Protein AF-A0A536ECP0-F1 (afdb_monomer)

Radius of gyration: 26.8 Å; Cα contacts (8 Å, |Δi|>4): 320; chains: 1; bounding box: 58×45×68 Å

pLDDT: mean 92.21, std 10.4, range [46.28, 98.5]

Mean predicted aligned error: 6.18 Å

Nearest PDB structures (foldseek):
  1kqf-assembly1_A  TM=9.609E-01  e=1.670E-17  Escherichia coli
  8rcb-assembly1_A  TM=9.184E-01  e=3.933E-15  Nitratidesulfovibrio vulgaris str. Hildenborough
  1h0h-assembly2_K  TM=8.711E-01  e=1.220E-15  Megalodesulfovibrio gigas
  6sdr-assembly1_A  TM=8.803E-01  e=1.802E-15  Nitratidesulfovibrio vulgaris str. Hildenborough
  1siw-assembly1_A  TM=8.900E-01  e=1.117E-02  Escherichia coli

Sequence (234 aa):
MKRRLGVQDVKTNDPTGMGFFPNWAWSWPLNRRVMYNRASADLAGNPWDPTRVAIKWDATQAKWVGDVPDYPATMKPYTEDPTAWLPFIMTGEGVGRLFSNSMVDGPFPEHYEPMEAPVKNPLHPTQSESPVAFIYTGGSGNFANVKDSFGTAADYPYVATSYRLTEHEHYVTQHVPLLAGLQPKPFVEIPEELANQKGIKSGDRVRVRSKRGKIEVLALVTKRLGPSTIDGKQ

Secondary structure (DSSP, 8-state):
-----SSSSHHHH-TTSSS--TTSS-PTTTT-SSTTGGGGB-TTS-BSSTTS-SEEEETTTTEEEESPPSS-TTPPPTTT-TTPPPS-TTSTTSS--SS-TT-TT-SS----B-TT-SS--SS-TTS-B-TT-------SSTTSSGGGG---TTT--S-------TT--TTTGGG-HHHHHHS-S-EEEEEHHHHHHHT--TT-EEEEEETTEEEEEEEEEETTS----BTTB-

Structure (mmCIF, N/CA/C/O backbone):
data_AF-A0A536ECP0-F1
#
_entry.id   AF-A0A536ECP0-F1
#
loop_
_atom_site.group_PDB
_atom_site.id
_atom_site.type_symbol
_atom_site.label_atom_id
_atom_site.label_alt_id
_atom_site.label_comp_id
_atom_site.label_asym_id
_atom_site.label_entity_id
_atom_site.label_seq_id
_atom_site.pdbx_PDB_ins_code
_atom_site.Cartn_x
_atom_site.Cartn_y
_atom_site.Cartn_z
_atom_site.occupancy
_atom_site.B_iso_or_equiv
_atom_site.auth_seq_id
_atom_site.auth_comp_id
_atom_site.auth_asym_id
_atom_site.auth_atom_id
_atom_site.pdbx_PDB_model_num
ATOM 1 N N . MET A 1 1 ? 31.521 17.952 -3.232 1.00 46.28 1 MET A N 1
ATOM 2 C CA . MET A 1 1 ? 30.680 16.742 -3.390 1.00 46.28 1 MET A CA 1
ATOM 3 C C . MET A 1 1 ? 29.352 17.142 -4.055 1.00 46.28 1 MET A C 1
ATOM 5 O O . MET A 1 1 ? 28.434 17.579 -3.373 1.00 46.28 1 MET A O 1
ATOM 9 N N . LYS A 1 2 ? 29.265 17.108 -5.396 1.00 50.50 2 LYS A N 1
ATOM 10 C CA . LYS A 1 2 ? 28.077 17.532 -6.173 1.00 50.50 2 LYS A CA 1
ATOM 11 C C . LYS A 1 2 ? 26.987 16.440 -6.146 1.00 50.50 2 LYS A C 1
ATOM 13 O O . LYS A 1 2 ? 26.801 15.731 -7.122 1.00 50.50 2 LYS A O 1
ATOM 18 N N . ARG A 1 3 ? 26.272 16.271 -5.028 1.00 53.06 3 ARG A N 1
ATOM 19 C CA . ARG A 1 3 ? 25.155 15.301 -4.890 1.00 53.06 3 ARG A CA 1
ATOM 20 C C . ARG A 1 3 ? 23.781 15.886 -5.276 1.00 53.06 3 ARG A C 1
ATOM 22 O O . ARG A 1 3 ? 22.791 15.578 -4.626 1.00 53.06 3 ARG A O 1
ATOM 29 N N . ARG A 1 4 ? 23.703 16.798 -6.258 1.00 55.19 4 ARG A N 1
ATOM 30 C CA . ARG A 1 4 ? 22.453 17.530 -6.575 1.00 55.19 4 ARG A CA 1
ATOM 31 C C . ARG A 1 4 ? 22.157 17.705 -8.079 1.00 55.19 4 ARG A C 1
ATOM 33 O O . ARG A 1 4 ? 21.593 18.716 -8.468 1.00 55.19 4 ARG A O 1
ATOM 40 N N . LEU A 1 5 ? 22.481 16.725 -8.924 1.00 60.69 5 LEU A N 1
ATOM 41 C CA . LEU A 1 5 ? 22.270 16.791 -10.386 1.00 60.69 5 LEU A CA 1
ATOM 42 C C . LEU A 1 5 ? 21.000 16.070 -10.893 1.00 60.69 5 LEU A C 1
ATOM 44 O O . LEU A 1 5 ? 21.058 15.396 -11.902 1.00 60.69 5 LEU A O 1
ATOM 48 N N . GLY A 1 6 ? 19.871 16.111 -10.190 1.00 63.06 6 GLY A N 1
ATOM 49 C CA . GLY A 1 6 ? 18.707 15.270 -10.543 1.00 63.06 6 GLY A CA 1
ATOM 50 C C . GLY A 1 6 ? 17.585 16.087 -11.113 1.00 63.06 6 GLY A C 1
ATOM 51 O O . GLY A 1 6 ? 17.218 15.931 -12.261 1.00 63.06 6 GLY A O 1
ATOM 52 N N . VAL A 1 7 ? 17.067 17.006 -10.308 1.00 70.19 7 VAL A N 1
ATOM 53 C CA . VAL A 1 7 ? 15.864 17.771 -10.665 1.00 70.19 7 VAL A CA 1
ATOM 54 C C . VAL A 1 7 ? 16.157 19.208 -11.095 1.00 70.19 7 VAL A C 1
ATOM 56 O O . VAL A 1 7 ? 15.245 19.925 -11.481 1.00 70.19 7 VAL A O 1
ATOM 59 N N . GLN A 1 8 ? 17.417 19.651 -11.023 1.00 80.81 8 GLN A N 1
ATOM 60 C CA . GLN A 1 8 ? 17.786 21.036 -11.354 1.00 80.81 8 GLN A CA 1
ATOM 61 C C . GLN A 1 8 ? 17.705 21.326 -12.857 1.00 80.81 8 GLN A C 1
ATOM 63 O O . GLN A 1 8 ? 17.401 22.446 -13.248 1.00 80.81 8 GLN A O 1
ATOM 68 N N . ASP A 1 9 ? 17.956 20.310 -13.681 1.00 85.56 9 ASP A N 1
ATOM 69 C CA . ASP A 1 9 ? 17.768 20.354 -15.129 1.00 85.56 9 ASP A CA 1
ATOM 70 C C . ASP A 1 9 ? 17.021 19.089 -15.555 1.00 85.56 9 ASP A C 1
ATOM 72 O O . ASP A 1 9 ? 17.622 18.038 -15.784 1.00 85.56 9 ASP A O 1
ATOM 76 N N . VAL A 1 10 ? 15.690 19.167 -15.567 1.00 86.94 10 VAL A N 1
ATOM 77 C CA . VAL A 1 10 ? 14.825 18.008 -15.829 1.00 86.94 10 VAL A CA 1
ATOM 78 C C . VAL A 1 10 ? 15.065 17.435 -17.221 1.00 86.94 10 VAL A C 1
ATOM 80 O O . VAL A 1 10 ? 15.164 16.223 -17.355 1.00 86.94 10 VAL A O 1
ATOM 83 N N . LYS A 1 11 ? 15.233 18.281 -18.245 1.00 86.25 11 LYS A N 1
ATOM 84 C CA . LYS A 1 11 ? 15.433 17.811 -19.625 1.00 86.25 11 LYS A CA 1
ATOM 85 C C . LYS A 1 11 ? 16.723 17.009 -19.770 1.00 86.25 11 LYS A C 1
ATOM 87 O O . LYS A 1 11 ? 16.729 15.986 -20.446 1.00 86.25 11 LYS A O 1
ATOM 92 N N . THR A 1 12 ? 17.800 17.465 -19.135 1.00 86.50 12 THR A N 1
ATOM 93 C CA . THR A 1 12 ? 19.094 16.772 -19.190 1.00 86.50 12 THR A CA 1
ATOM 94 C C . THR A 1 12 ? 19.098 15.498 -18.345 1.00 86.50 12 THR A C 1
ATOM 96 O O . THR A 1 12 ? 19.682 14.491 -18.741 1.00 86.50 12 THR A O 1
ATOM 99 N N . ASN A 1 13 ? 18.464 15.527 -17.172 1.00 88.50 13 ASN A N 1
ATOM 100 C CA . ASN A 1 13 ? 18.555 14.432 -16.202 1.00 88.50 13 ASN A CA 1
ATOM 101 C C . ASN A 1 13 ? 17.449 13.383 -16.343 1.00 88.50 13 ASN A C 1
ATOM 103 O O . ASN A 1 13 ? 17.605 12.277 -15.826 1.00 88.50 13 ASN A O 1
ATOM 107 N N . ASP A 1 14 ? 16.374 13.707 -17.053 1.00 90.44 14 ASP A N 1
ATOM 108 C CA . ASP A 1 14 ? 15.333 12.785 -17.479 1.00 90.44 14 ASP A CA 1
ATOM 109 C C . ASP A 1 14 ? 14.936 13.054 -18.944 1.00 90.44 14 ASP A C 1
ATOM 111 O O . ASP A 1 14 ? 13.889 13.640 -19.229 1.00 90.44 14 ASP A O 1
ATOM 115 N N . PRO A 1 15 ? 15.758 12.604 -19.906 1.00 86.19 15 PRO A N 1
ATOM 116 C CA . PRO A 1 15 ? 15.481 12.800 -21.327 1.00 86.19 15 PRO A CA 1
ATOM 117 C C . PRO A 1 15 ? 14.223 12.056 -21.807 1.00 86.19 15 PRO A C 1
ATOM 119 O O . PRO A 1 15 ? 13.750 12.314 -22.911 1.00 86.19 15 PRO A O 1
ATOM 122 N N . THR A 1 16 ? 13.681 11.136 -21.000 1.00 88.19 16 THR A N 1
ATOM 123 C CA . THR A 1 16 ? 12.444 10.411 -21.318 1.00 88.19 16 THR A CA 1
ATOM 124 C C . THR A 1 16 ? 11.189 11.243 -21.045 1.00 88.19 16 THR A C 1
ATOM 126 O O . THR A 1 16 ? 10.150 10.991 -21.649 1.00 88.19 16 THR A O 1
ATOM 129 N N . GLY A 1 17 ? 11.273 12.224 -20.137 1.00 90.56 17 GLY A N 1
ATOM 130 C CA . GLY A 1 17 ? 10.127 12.985 -19.636 1.00 90.56 17 GLY A CA 1
ATOM 131 C C . GLY A 1 17 ? 9.171 12.186 -18.739 1.00 90.56 17 GLY A C 1
ATOM 132 O O . GLY A 1 17 ? 8.101 12.692 -18.408 1.00 90.56 17 GLY A O 1
ATOM 133 N N . MET A 1 18 ? 9.523 10.951 -18.363 1.00 92.31 18 MET A N 1
ATOM 134 C CA . MET A 1 18 ? 8.679 10.028 -17.586 1.00 92.31 18 MET A CA 1
ATOM 135 C C . MET A 1 18 ? 8.894 10.114 -16.068 1.00 92.31 18 MET A C 1
ATOM 137 O O . MET A 1 18 ? 8.227 9.423 -15.302 1.00 92.31 18 MET A O 1
ATOM 141 N N . GLY A 1 19 ? 9.827 10.946 -15.613 1.00 92.44 19 GLY A N 1
ATOM 142 C CA . GLY A 1 19 ? 10.201 11.099 -14.212 1.00 92.44 19 GLY A CA 1
ATOM 143 C C . GLY A 1 19 ? 11.178 10.038 -13.700 1.00 92.44 19 GLY A C 1
ATOM 144 O O . GLY A 1 19 ? 11.236 9.810 -12.494 1.00 92.44 19 GLY A O 1
ATOM 145 N N . PHE A 1 20 ? 11.948 9.376 -14.572 1.00 93.06 20 PHE A N 1
ATOM 146 C CA . PHE A 1 20 ? 12.840 8.279 -14.163 1.00 93.06 20 PHE A CA 1
ATOM 147 C C . PHE A 1 20 ? 14.131 8.746 -13.486 1.00 93.06 20 PHE A C 1
ATOM 149 O O . PHE A 1 20 ? 14.614 8.084 -12.568 1.00 93.06 20 PHE A O 1
ATOM 156 N N . PHE A 1 21 ? 14.698 9.870 -13.932 1.00 93.00 21 PHE A N 1
ATOM 157 C CA . PHE A 1 21 ? 15.937 10.448 -13.395 1.00 93.00 21 PHE A CA 1
ATOM 158 C C . PHE A 1 21 ? 17.062 9.412 -13.155 1.00 93.00 21 PHE A C 1
ATOM 160 O O . PHE A 1 21 ? 17.576 9.299 -12.036 1.00 93.00 21 PHE A O 1
ATOM 167 N N . PRO A 1 22 ? 17.492 8.647 -14.182 1.00 90.50 22 PRO A N 1
ATOM 168 C CA . PRO A 1 22 ? 18.389 7.500 -14.018 1.00 90.50 22 PRO A CA 1
ATOM 169 C C . PRO A 1 22 ? 19.755 7.849 -13.411 1.00 90.50 22 PRO A C 1
ATOM 171 O O . PRO A 1 22 ? 20.369 6.986 -12.787 1.00 90.50 22 PRO A O 1
ATOM 174 N N . ASN A 1 23 ? 20.201 9.103 -13.515 1.00 88.88 23 ASN A N 1
ATOM 175 C CA . ASN A 1 23 ? 21.467 9.576 -12.947 1.00 88.88 23 ASN A CA 1
ATOM 176 C C . ASN A 1 23 ? 21.355 10.069 -11.489 1.00 88.88 23 ASN A C 1
ATOM 178 O O . ASN A 1 23 ? 22.361 10.475 -10.901 1.00 88.88 23 ASN A O 1
ATOM 182 N N . TRP A 1 24 ? 20.157 10.060 -10.889 1.00 89.88 24 TRP A N 1
ATOM 183 C CA . TRP A 1 24 ? 19.958 10.442 -9.491 1.00 89.88 24 TRP A CA 1
ATOM 184 C C . TRP A 1 24 ? 19.843 9.225 -8.576 1.00 89.88 24 TRP A C 1
ATOM 186 O O . TRP A 1 24 ? 18.936 8.399 -8.716 1.00 89.88 24 TRP A O 1
ATOM 196 N N . ALA A 1 25 ? 20.747 9.153 -7.594 1.00 91.12 25 ALA A N 1
ATOM 197 C CA . ALA A 1 25 ? 20.909 7.985 -6.730 1.00 91.12 25 ALA A CA 1
ATOM 198 C C . ALA A 1 25 ? 20.996 6.692 -7.568 1.00 91.12 25 ALA A C 1
ATOM 200 O O . ALA A 1 25 ? 21.462 6.720 -8.706 1.00 91.12 25 ALA A O 1
ATOM 201 N N . TRP A 1 26 ? 20.584 5.563 -7.001 1.00 94.31 26 TRP A N 1
ATOM 202 C CA . TRP A 1 26 ? 20.545 4.294 -7.711 1.00 94.31 26 TRP A CA 1
ATOM 203 C C . TRP A 1 26 ? 19.416 3.427 -7.155 1.00 94.31 26 TRP A C 1
ATOM 205 O O . TRP A 1 26 ? 19.311 3.273 -5.937 1.00 94.31 26 TRP A O 1
ATOM 215 N N . SER A 1 27 ? 18.572 2.890 -8.036 1.00 96.31 27 SER A N 1
ATOM 216 C CA . SER A 1 27 ? 17.501 1.959 -7.663 1.00 96.31 27 SER A CA 1
ATOM 217 C C . SER A 1 27 ? 17.966 0.520 -7.867 1.00 96.31 27 SER A C 1
ATOM 219 O O . SER A 1 27 ? 18.515 0.182 -8.912 1.00 96.31 27 SER A O 1
ATOM 221 N N . TRP A 1 28 ? 17.737 -0.368 -6.906 1.00 96.88 28 TRP A N 1
ATOM 222 C CA . TRP A 1 28 ? 17.877 -1.791 -7.206 1.00 96.88 28 TRP A CA 1
ATOM 223 C C . TRP A 1 28 ? 16.635 -2.282 -7.976 1.00 96.88 28 TRP A C 1
ATOM 225 O O . TRP A 1 28 ? 15.550 -1.750 -7.740 1.00 96.88 28 TRP A O 1
ATOM 235 N N . PRO A 1 29 ? 16.767 -3.297 -8.852 1.00 96.75 29 PRO A N 1
ATOM 236 C CA . PRO A 1 29 ? 18.007 -3.918 -9.326 1.00 96.75 29 PRO A CA 1
ATOM 237 C C . PRO A 1 29 ? 18.579 -3.210 -10.567 1.00 96.75 29 PRO A C 1
ATOM 239 O O . PRO A 1 29 ? 17.834 -2.738 -11.419 1.00 96.75 29 PRO A O 1
ATOM 242 N N . LEU A 1 30 ? 19.914 -3.168 -10.695 1.00 97.12 30 LEU A N 1
ATOM 243 C CA . LEU A 1 30 ? 20.636 -2.627 -11.867 1.00 97.12 30 LEU A CA 1
ATOM 244 C C . LEU A 1 30 ? 20.157 -1.240 -12.356 1.00 97.12 30 LEU A C 1
ATOM 246 O O . LEU A 1 30 ? 20.291 -0.922 -13.532 1.00 97.12 30 LEU A O 1
ATOM 250 N N . ASN A 1 31 ? 19.656 -0.390 -11.457 1.00 96.31 31 ASN A N 1
ATOM 251 C CA . ASN A 1 31 ? 19.101 0.936 -11.745 1.00 96.31 31 ASN A CA 1
ATOM 252 C C . ASN A 1 31 ? 17.760 0.982 -12.493 1.00 96.31 31 ASN A C 1
ATOM 254 O O . ASN A 1 31 ? 17.398 2.046 -12.994 1.00 96.31 31 ASN A O 1
ATOM 258 N N . ARG A 1 32 ? 17.011 -0.126 -12.538 1.00 97.75 32 ARG A N 1
ATOM 259 C CA . ARG A 1 32 ? 15.633 -0.159 -13.055 1.00 97.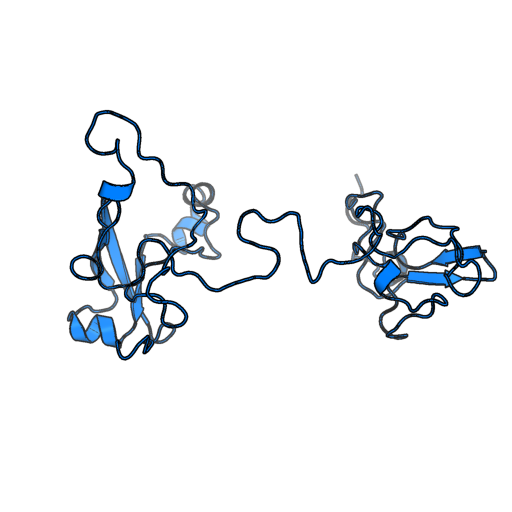75 32 ARG A CA 1
ATOM 260 C C . ARG A 1 32 ? 14.747 0.732 -12.190 1.00 97.75 32 ARG A C 1
ATOM 262 O O . ARG A 1 32 ? 14.692 0.554 -10.971 1.00 97.75 32 ARG A O 1
ATOM 269 N N . ARG A 1 33 ? 14.080 1.712 -12.798 1.00 96.56 33 ARG A N 1
ATOM 270 C CA . ARG A 1 33 ? 13.196 2.645 -12.083 1.00 96.56 33 ARG A CA 1
ATOM 271 C C . ARG A 1 33 ? 11.781 2.097 -11.985 1.00 96.56 33 ARG A C 1
ATOM 273 O O . ARG A 1 33 ? 11.122 2.310 -10.970 1.00 96.56 33 ARG A O 1
ATOM 280 N N . VAL A 1 34 ? 11.359 1.333 -12.990 1.00 97.50 34 VAL A N 1
ATOM 281 C CA . VAL A 1 34 ? 10.075 0.629 -13.023 1.00 97.50 34 VAL A CA 1
ATOM 282 C C . VAL A 1 34 ? 10.323 -0.868 -13.211 1.00 97.50 34 VAL A C 1
ATOM 284 O O . VAL A 1 34 ? 10.828 -1.296 -14.247 1.00 97.50 34 VAL A O 1
ATOM 287 N N . MET A 1 35 ? 9.966 -1.681 -12.212 1.00 98.25 35 MET A N 1
ATOM 288 C CA . MET A 1 35 ? 10.002 -3.145 -12.345 1.00 98.25 35 MET A CA 1
ATOM 289 C C . MET A 1 35 ? 8.965 -3.629 -13.363 1.00 98.25 35 MET A C 1
ATOM 291 O O . MET A 1 35 ? 7.931 -2.991 -13.562 1.00 98.25 35 MET A O 1
ATOM 295 N N . TYR A 1 36 ? 9.241 -4.770 -13.991 1.00 98.44 36 TYR A N 1
ATOM 296 C CA . TYR A 1 36 ? 8.384 -5.420 -14.986 1.00 98.44 36 TYR A CA 1
ATOM 297 C C . TYR A 1 36 ? 8.088 -4.550 -16.217 1.00 98.44 36 TYR A C 1
ATOM 299 O O . TYR A 1 36 ? 7.106 -4.773 -16.928 1.00 98.44 36 TYR A O 1
ATOM 307 N N . ASN A 1 37 ? 8.941 -3.561 -16.505 1.00 98.19 37 ASN A N 1
ATOM 308 C CA . ASN A 1 37 ? 8.704 -2.579 -17.563 1.00 98.19 37 ASN A CA 1
ATOM 309 C C . ASN A 1 37 ? 8.607 -3.194 -18.974 1.00 98.19 37 ASN A C 1
ATOM 311 O O . ASN A 1 37 ? 8.000 -2.576 -19.846 1.00 98.19 37 ASN A O 1
ATOM 315 N N . ARG A 1 38 ? 9.058 -4.437 -19.208 1.00 98.25 38 ARG A N 1
ATOM 316 C CA . ARG A 1 38 ? 8.789 -5.167 -20.464 1.00 98.25 38 ARG A CA 1
ATOM 317 C C . ARG A 1 38 ? 7.295 -5.361 -20.725 1.00 98.25 38 ARG A C 1
ATOM 319 O O . ARG A 1 38 ? 6.897 -5.345 -21.885 1.00 98.25 38 ARG A O 1
ATOM 326 N N . ALA A 1 39 ? 6.465 -5.488 -19.688 1.00 98.31 39 ALA A N 1
ATOM 327 C CA . ALA A 1 39 ? 5.010 -5.598 -19.828 1.00 98.31 39 ALA A CA 1
ATOM 328 C C . ALA A 1 39 ? 4.330 -4.279 -20.254 1.00 98.31 39 ALA A C 1
ATOM 330 O O . ALA A 1 39 ? 3.145 -4.286 -20.578 1.00 98.31 39 ALA A O 1
ATOM 331 N N . SER A 1 40 ? 5.063 -3.157 -20.295 1.00 98.25 40 SER A N 1
ATOM 332 C CA . SER A 1 40 ? 4.551 -1.872 -20.805 1.00 98.25 40 SER A CA 1
ATOM 333 C C . SER A 1 40 ? 4.442 -1.809 -22.335 1.00 98.25 40 SER A C 1
ATOM 335 O O . SER A 1 40 ? 3.897 -0.842 -22.871 1.00 98.25 40 SER A O 1
ATOM 337 N N . ALA A 1 41 ? 4.934 -2.836 -23.028 1.00 98.19 41 ALA A N 1
ATOM 338 C CA . ALA A 1 41 ? 4.902 -2.958 -24.475 1.00 98.19 41 ALA A CA 1
ATOM 339 C C . ALA A 1 41 ? 4.299 -4.301 -24.913 1.00 98.19 41 ALA A C 1
ATOM 341 O O . ALA A 1 41 ? 4.374 -5.300 -24.191 1.00 98.19 41 ALA A O 1
ATOM 342 N N . ASP A 1 42 ? 3.744 -4.328 -26.120 1.00 97.75 42 ASP A N 1
ATOM 343 C CA . ASP A 1 42 ? 3.173 -5.513 -26.752 1.00 97.75 42 ASP A CA 1
ATOM 344 C C . ASP A 1 42 ? 4.235 -6.583 -27.095 1.00 97.75 42 ASP A C 1
ATOM 346 O O . ASP A 1 42 ? 5.422 -6.496 -26.745 1.00 97.75 42 ASP A O 1
ATOM 350 N N . LEU A 1 43 ? 3.811 -7.651 -27.775 1.00 96.81 43 LEU A N 1
ATOM 351 C CA . LEU A 1 43 ? 4.702 -8.743 -28.182 1.00 96.81 43 LEU A CA 1
ATOM 352 C C . LEU A 1 43 ? 5.750 -8.319 -29.224 1.00 96.81 43 LEU A C 1
ATOM 354 O O . LEU A 1 43 ? 6.811 -8.942 -29.273 1.00 96.81 43 LEU A O 1
ATOM 358 N N . ALA A 1 44 ? 5.485 -7.261 -29.992 1.00 96.81 44 ALA A N 1
ATOM 359 C CA . ALA A 1 44 ? 6.409 -6.655 -30.949 1.00 96.81 44 ALA A CA 1
ATOM 360 C C . ALA A 1 44 ? 7.313 -5.579 -30.318 1.00 96.81 44 ALA A C 1
ATOM 362 O O . ALA A 1 44 ? 8.230 -5.080 -30.963 1.00 96.81 44 ALA A O 1
ATOM 363 N N . GLY A 1 45 ? 7.099 -5.250 -29.042 1.00 97.69 45 GLY A N 1
ATOM 364 C CA . GLY A 1 45 ? 7.855 -4.226 -28.330 1.00 97.69 45 GLY A CA 1
ATOM 365 C C . GLY A 1 45 ? 7.371 -2.800 -28.583 1.00 97.69 45 GLY A C 1
ATOM 366 O O . GLY A 1 45 ? 8.092 -1.857 -28.239 1.00 97.69 45 GLY A O 1
ATOM 367 N N . ASN A 1 46 ? 6.157 -2.633 -29.118 1.00 98.06 46 ASN A N 1
ATOM 368 C CA . ASN A 1 46 ? 5.494 -1.337 -29.203 1.00 98.06 46 ASN A CA 1
ATOM 369 C C . ASN A 1 46 ? 4.849 -0.995 -27.854 1.00 98.06 46 ASN A C 1
ATOM 371 O O . ASN A 1 46 ? 4.125 -1.826 -27.304 1.00 98.06 46 ASN A O 1
ATOM 375 N N . PRO A 1 47 ? 5.059 0.211 -27.309 1.00 98.06 47 PRO A N 1
ATOM 376 C CA . PRO A 1 47 ? 4.407 0.635 -26.073 1.00 98.06 47 PRO A CA 1
ATOM 377 C C . PRO A 1 47 ? 2.880 0.589 -26.184 1.00 98.06 47 PRO A C 1
ATOM 379 O O . PRO A 1 47 ? 2.328 1.054 -27.180 1.00 98.06 47 PRO A O 1
ATOM 382 N N . TRP A 1 48 ? 2.196 0.110 -25.139 1.00 98.31 48 TRP A N 1
ATOM 383 C CA . TRP A 1 48 ? 0.726 0.150 -25.078 1.00 98.31 48 TRP A CA 1
ATOM 384 C C . TRP A 1 48 ? 0.184 1.580 -25.107 1.00 98.31 48 TRP A C 1
ATOM 386 O O . TRP A 1 48 ? -0.859 1.846 -25.698 1.00 98.31 48 TRP A O 1
ATOM 396 N N . ASP A 1 49 ? 0.910 2.498 -24.469 1.00 97.81 49 ASP A N 1
ATOM 397 C CA . ASP A 1 49 ? 0.651 3.929 -24.511 1.00 97.81 49 ASP A CA 1
ATOM 398 C C . ASP A 1 49 ? 1.893 4.664 -25.044 1.00 97.81 49 ASP A C 1
ATOM 400 O O . ASP A 1 49 ? 2.881 4.820 -24.317 1.00 97.81 49 ASP A O 1
ATOM 404 N N . PRO A 1 50 ? 1.861 5.154 -26.297 1.00 95.88 50 PRO A N 1
ATOM 405 C CA . PRO A 1 50 ? 2.972 5.889 -26.900 1.00 95.88 50 PRO A CA 1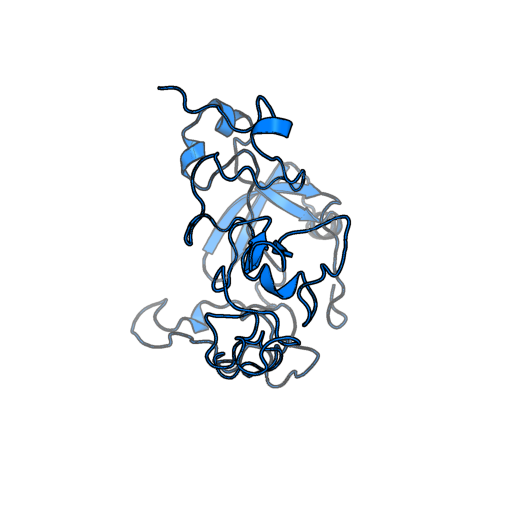
ATOM 406 C C . PRO A 1 50 ? 3.345 7.198 -26.188 1.00 95.88 50 PRO A C 1
ATOM 408 O O . PRO A 1 50 ? 4.428 7.727 -26.429 1.00 95.88 50 PRO A O 1
ATOM 411 N N . THR A 1 51 ? 2.473 7.738 -25.330 1.00 95.69 51 THR A N 1
ATOM 412 C CA . THR A 1 51 ? 2.745 8.947 -24.531 1.00 95.69 51 THR A CA 1
ATOM 413 C C . THR A 1 51 ? 3.422 8.638 -23.196 1.00 95.69 51 THR A C 1
ATOM 415 O O . THR A 1 51 ? 3.961 9.543 -22.561 1.00 95.69 51 THR A O 1
ATOM 418 N N . ARG A 1 52 ? 3.427 7.365 -22.777 1.00 95.31 52 ARG A N 1
ATOM 419 C CA . ARG A 1 52 ? 3.984 6.884 -21.504 1.00 95.31 52 ARG A CA 1
ATOM 420 C C . ARG A 1 52 ? 4.915 5.692 -21.728 1.00 95.31 52 ARG A C 1
ATOM 422 O O . ARG A 1 52 ? 4.675 4.583 -21.253 1.00 95.31 52 ARG A O 1
ATOM 429 N N . VAL A 1 53 ? 5.986 5.922 -22.484 1.00 96.69 53 VAL A N 1
ATOM 430 C CA . VAL A 1 53 ? 6.935 4.871 -22.874 1.00 96.69 53 VAL A CA 1
ATOM 431 C C . VAL A 1 53 ? 7.910 4.580 -21.737 1.00 96.69 53 VAL A C 1
ATOM 433 O O . VAL A 1 53 ? 8.848 5.344 -21.518 1.00 96.69 53 VAL A O 1
ATOM 436 N N . ALA A 1 54 ? 7.731 3.450 -21.047 1.00 96.00 54 ALA A N 1
ATOM 437 C CA . ALA A 1 54 ? 8.731 2.981 -20.089 1.00 96.00 54 ALA A CA 1
ATOM 438 C C . ALA A 1 54 ? 9.949 2.396 -20.814 1.00 96.00 54 ALA A C 1
ATOM 440 O O . ALA A 1 54 ? 11.055 2.909 -20.663 1.00 96.00 54 ALA A O 1
ATOM 441 N N . ILE A 1 55 ? 9.735 1.376 -21.651 1.00 97.44 55 ILE A N 1
ATOM 442 C CA . ILE A 1 55 ? 10.725 0.876 -22.611 1.00 97.44 55 ILE A CA 1
ATOM 443 C C . ILE A 1 55 ? 10.058 0.538 -23.949 1.00 97.44 55 ILE A C 1
ATOM 445 O O . ILE A 1 55 ? 8.863 0.256 -24.002 1.00 97.44 55 ILE A O 1
ATOM 449 N N . LYS A 1 56 ? 10.833 0.543 -25.034 1.00 97.69 56 LYS A N 1
ATOM 450 C CA . LYS A 1 56 ? 10.420 0.046 -26.356 1.00 97.69 56 LYS A CA 1
ATOM 451 C C . LYS A 1 56 ? 11.573 -0.648 -27.064 1.00 97.69 56 LYS A C 1
ATOM 453 O O . LYS A 1 56 ? 12.734 -0.351 -26.774 1.00 97.69 56 LYS A O 1
ATOM 458 N N . TRP A 1 57 ? 11.263 -1.534 -28.001 1.00 98.38 57 TRP A N 1
ATOM 459 C CA . TRP A 1 57 ? 12.282 -2.137 -28.855 1.00 98.38 57 TRP A CA 1
ATOM 460 C C . TRP A 1 57 ? 12.747 -1.136 -29.918 1.00 98.38 57 TRP A C 1
ATOM 462 O O . TRP A 1 57 ? 11.937 -0.581 -30.659 1.00 98.38 57 TRP A O 1
ATOM 472 N N . ASP A 1 58 ? 14.053 -0.886 -29.989 1.00 97.56 58 ASP A N 1
ATOM 473 C CA . ASP A 1 58 ? 14.678 -0.166 -31.095 1.00 97.56 58 ASP A CA 1
ATOM 474 C C . ASP A 1 58 ? 15.348 -1.185 -32.020 1.00 97.56 58 ASP A C 1
ATOM 476 O O . ASP A 1 58 ? 16.462 -1.645 -31.756 1.00 97.56 58 ASP A O 1
ATOM 480 N N . ALA A 1 59 ? 14.663 -1.530 -33.112 1.00 96.25 59 ALA A N 1
ATOM 481 C CA . ALA A 1 59 ? 15.151 -2.494 -34.095 1.00 96.25 59 ALA A CA 1
ATOM 482 C C . ALA A 1 59 ? 16.449 -2.042 -34.790 1.00 96.25 59 ALA A C 1
ATOM 484 O O . ALA A 1 59 ? 17.253 -2.882 -35.186 1.00 96.25 59 ALA A O 1
ATOM 485 N N . THR A 1 60 ? 16.698 -0.729 -34.895 1.00 96.81 60 THR A N 1
ATOM 486 C CA . THR A 1 60 ? 17.935 -0.196 -35.497 1.00 96.81 60 THR A CA 1
ATOM 487 C C . THR A 1 60 ? 19.129 -0.440 -34.581 1.00 96.81 60 THR A C 1
ATOM 489 O O . THR A 1 60 ? 20.218 -0.774 -35.043 1.00 96.81 60 THR A O 1
ATOM 492 N N . GLN A 1 61 ? 18.928 -0.285 -33.269 1.00 96.94 61 GLN A N 1
ATOM 493 C CA . GLN A 1 61 ? 19.963 -0.509 -32.256 1.00 96.94 61 GLN A CA 1
ATOM 494 C C . GLN A 1 61 ? 19.981 -1.945 -31.705 1.00 96.94 61 GLN A C 1
ATOM 496 O O . GLN A 1 61 ? 20.841 -2.254 -30.878 1.00 96.94 61 GLN A O 1
ATOM 501 N N . ALA A 1 62 ? 19.037 -2.793 -32.128 1.00 96.75 62 ALA A N 1
ATOM 502 C CA . ALA A 1 62 ? 18.809 -4.150 -31.630 1.00 96.75 62 ALA A CA 1
ATOM 503 C C . ALA A 1 62 ? 18.784 -4.236 -30.089 1.00 96.75 62 ALA A C 1
ATOM 505 O O . ALA A 1 62 ? 19.395 -5.127 -29.488 1.00 96.75 62 ALA A O 1
ATOM 506 N N . LYS A 1 63 ? 18.113 -3.276 -29.435 1.00 98.06 63 LYS A N 1
ATOM 507 C CA . LYS A 1 63 ? 18.005 -3.224 -27.969 1.00 98.06 63 LYS A CA 1
ATOM 508 C C . LYS A 1 63 ? 16.737 -2.526 -27.481 1.00 98.06 63 LYS A C 1
ATOM 510 O O . LYS A 1 63 ? 16.150 -1.706 -28.184 1.00 98.06 63 LYS A O 1
ATOM 515 N N . TRP A 1 64 ? 16.373 -2.785 -26.229 1.00 98.00 64 TRP A N 1
ATOM 516 C CA . TRP A 1 64 ? 15.347 -2.033 -25.509 1.00 98.00 64 TRP A CA 1
ATOM 517 C C . TRP A 1 64 ? 15.885 -0.666 -25.062 1.00 98.00 64 TRP A C 1
ATOM 519 O O . TRP A 1 64 ? 16.972 -0.576 -24.488 1.00 98.00 64 TRP A O 1
ATOM 529 N N . VAL A 1 65 ? 15.127 0.399 -25.330 1.00 96.00 65 VAL A N 1
ATOM 530 C CA . VAL A 1 65 ? 15.465 1.793 -24.989 1.00 96.00 65 VAL A CA 1
ATOM 531 C C . VAL A 1 65 ? 14.366 2.430 -24.137 1.00 96.00 65 VAL A C 1
ATOM 533 O O . VAL A 1 65 ? 13.199 2.073 -24.284 1.00 96.00 65 VAL A O 1
ATOM 536 N N . GLY A 1 66 ? 14.728 3.388 -23.278 1.00 94.88 66 GLY A N 1
ATOM 537 C CA . GLY A 1 66 ? 13.841 4.002 -22.283 1.00 94.88 66 GLY A CA 1
ATOM 538 C C . GLY A 1 66 ? 14.487 3.961 -20.896 1.00 94.88 66 GLY A C 1
ATOM 539 O O . GLY A 1 66 ? 15.645 4.357 -20.755 1.00 94.88 66 GLY A O 1
ATOM 540 N N . ASP A 1 67 ? 13.762 3.457 -19.897 1.00 97.19 67 ASP A N 1
ATOM 541 C CA . ASP A 1 67 ? 14.341 2.996 -18.626 1.00 97.19 67 ASP A CA 1
ATOM 542 C C . ASP A 1 67 ? 15.320 1.821 -18.850 1.00 97.19 67 ASP A C 1
ATOM 544 O O . ASP A 1 67 ? 15.381 1.221 -19.929 1.00 97.19 67 ASP A O 1
ATOM 548 N N . VAL A 1 68 ? 16.085 1.449 -17.820 1.00 97.31 68 VAL A N 1
ATOM 549 C CA . VAL A 1 68 ? 16.834 0.188 -17.827 1.00 97.31 68 VAL A CA 1
ATOM 550 C C . VAL A 1 68 ? 15.830 -0.966 -17.944 1.00 97.31 68 VAL A C 1
ATOM 552 O O . VAL A 1 68 ? 14.930 -1.066 -17.107 1.00 97.31 68 VAL A O 1
ATOM 555 N N . PRO A 1 69 ? 15.954 -1.863 -18.937 1.00 97.88 69 PRO A N 1
ATOM 556 C CA . PRO A 1 69 ? 14.990 -2.938 -19.113 1.00 97.88 69 PRO A CA 1
ATOM 557 C C . PRO A 1 69 ? 15.041 -3.920 -17.934 1.00 97.88 69 PRO A C 1
ATOM 559 O O . PRO A 1 69 ? 16.103 -4.432 -17.554 1.00 97.88 69 PRO A O 1
ATOM 562 N N . ASP A 1 70 ? 13.872 -4.232 -17.374 1.00 98.25 70 ASP A N 1
ATOM 563 C CA . ASP A 1 70 ? 13.662 -5.385 -16.491 1.00 98.25 70 ASP A CA 1
ATOM 564 C C . ASP A 1 70 ? 13.493 -6.668 -17.308 1.00 98.25 70 ASP A C 1
ATOM 566 O O . ASP A 1 70 ? 12.494 -7.377 -17.246 1.00 98.25 70 ASP A O 1
ATOM 570 N N . TYR A 1 71 ? 14.464 -6.865 -18.194 1.00 97.69 71 TYR A N 1
ATOM 571 C CA . TYR A 1 71 ? 14.469 -7.822 -19.287 1.00 97.69 71 TYR A CA 1
ATOM 572 C C . TYR A 1 71 ? 15.875 -7.811 -19.912 1.00 97.69 71 TYR A C 1
ATOM 574 O O . TYR A 1 71 ? 16.572 -6.793 -19.796 1.00 97.69 71 TYR A O 1
ATOM 582 N N . PRO A 1 72 ? 16.354 -8.883 -20.566 1.00 96.75 72 PRO A N 1
ATOM 583 C CA . PRO A 1 72 ? 17.653 -8.826 -21.228 1.00 96.75 72 PRO A CA 1
ATOM 584 C C . PRO A 1 72 ? 17.664 -7.742 -22.318 1.00 96.75 72 PRO A C 1
ATOM 586 O O . PRO A 1 72 ? 16.827 -7.736 -23.219 1.00 96.75 72 PRO A O 1
ATOM 589 N N . ALA A 1 73 ? 18.619 -6.812 -22.237 1.00 96.88 73 ALA A N 1
ATOM 590 C CA . ALA A 1 73 ? 18.584 -5.567 -23.010 1.00 96.88 73 ALA A CA 1
ATOM 591 C C . ALA A 1 73 ? 18.585 -5.758 -24.535 1.00 96.88 73 ALA A C 1
ATOM 593 O O . ALA A 1 73 ? 18.070 -4.904 -25.249 1.00 96.88 73 ALA A O 1
ATOM 594 N N . THR A 1 74 ? 19.138 -6.865 -25.029 1.00 97.50 74 THR A N 1
ATOM 595 C CA . THR A 1 74 ? 19.258 -7.194 -26.459 1.00 97.50 74 THR A CA 1
ATOM 596 C C . THR A 1 74 ? 18.355 -8.349 -26.890 1.00 97.50 74 THR A C 1
ATOM 598 O O . THR A 1 74 ? 18.445 -8.810 -28.026 1.00 97.50 74 THR A O 1
ATOM 601 N N . MET A 1 75 ? 17.494 -8.853 -26.001 1.00 97.38 75 MET A N 1
ATOM 602 C CA . MET A 1 75 ? 16.569 -9.924 -26.357 1.00 97.38 75 MET A CA 1
ATOM 603 C C . MET A 1 75 ? 15.475 -9.386 -27.267 1.00 97.38 75 MET A C 1
ATOM 605 O O . MET A 1 75 ? 14.787 -8.425 -26.915 1.00 97.38 75 MET A O 1
ATOM 609 N N . LYS A 1 76 ? 15.321 -10.030 -28.423 1.00 97.75 76 LYS A N 1
ATOM 610 C CA . LYS A 1 76 ? 14.342 -9.645 -29.434 1.00 97.75 76 LYS A CA 1
ATOM 611 C C . LYS A 1 76 ? 12.904 -9.751 -28.900 1.00 97.75 76 LYS A C 1
ATOM 613 O O . LYS A 1 76 ? 12.647 -10.540 -27.984 1.00 97.75 76 LYS A O 1
ATOM 618 N N . PRO A 1 77 ? 11.958 -8.969 -29.445 1.00 97.00 77 PRO A N 1
ATOM 619 C CA . PRO A 1 77 ? 10.540 -9.144 -29.169 1.00 97.00 77 PRO A CA 1
ATOM 620 C C . PRO A 1 77 ? 10.048 -10.520 -29.620 1.00 97.00 77 PRO A C 1
ATOM 622 O O . PRO A 1 77 ? 10.616 -11.140 -30.518 1.00 97.00 77 PRO A O 1
ATOM 625 N N . TYR A 1 78 ? 8.941 -10.970 -29.037 1.00 95.38 78 TYR A N 1
ATOM 626 C CA . TYR A 1 78 ? 8.380 -12.296 -29.290 1.00 95.38 78 TYR A CA 1
ATOM 627 C C . TYR A 1 78 ? 7.967 -12.497 -30.757 1.00 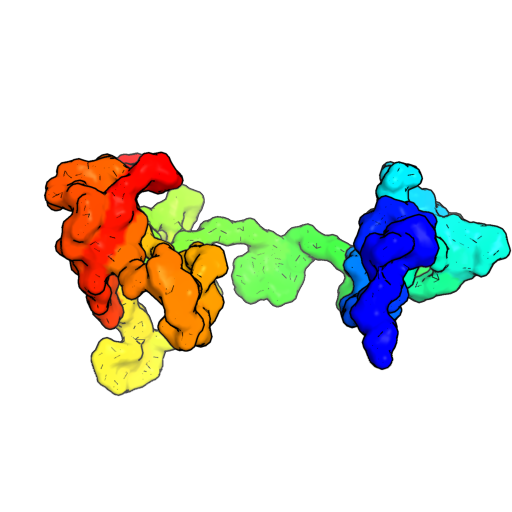95.38 78 TYR A C 1
ATOM 629 O O . TYR A 1 78 ? 8.060 -13.597 -31.290 1.00 95.38 78 TYR A O 1
ATOM 637 N N . THR A 1 79 ? 7.553 -11.425 -31.443 1.00 95.88 79 THR A N 1
ATOM 638 C CA . THR A 1 79 ? 7.225 -11.477 -32.879 1.00 95.88 79 THR A CA 1
ATOM 639 C C . THR A 1 79 ? 8.444 -11.698 -33.779 1.00 95.88 79 THR A C 1
ATOM 641 O O . THR A 1 79 ? 8.270 -12.080 -34.931 1.00 95.88 79 THR A O 1
ATOM 644 N N . GLU A 1 80 ? 9.659 -11.440 -33.284 1.00 96.12 80 GLU A N 1
ATOM 645 C CA . GLU A 1 80 ? 10.919 -11.683 -34.001 1.00 96.12 80 GLU A CA 1
ATOM 646 C C . GLU A 1 80 ? 11.620 -12.979 -33.554 1.00 96.12 80 GLU A C 1
ATOM 648 O O . GLU A 1 80 ? 12.372 -13.565 -34.334 1.00 96.12 80 GLU A O 1
ATOM 653 N N . ASP A 1 81 ? 11.402 -13.418 -32.312 1.00 96.12 81 ASP A N 1
ATOM 654 C CA . ASP A 1 81 ? 11.948 -14.653 -31.751 1.00 96.12 81 ASP A CA 1
ATOM 655 C C . ASP A 1 81 ? 10.927 -15.306 -30.795 1.00 96.12 81 ASP A C 1
ATOM 657 O O . ASP A 1 81 ? 10.718 -14.803 -29.688 1.00 96.12 81 ASP A O 1
ATOM 661 N N . PRO A 1 82 ? 10.309 -16.443 -31.164 1.00 93.56 82 PRO A N 1
ATOM 662 C CA . PRO A 1 82 ? 9.318 -17.114 -30.322 1.00 93.56 82 PRO A CA 1
ATOM 663 C C . PRO A 1 82 ? 9.918 -17.764 -29.063 1.00 93.56 82 PRO A C 1
ATOM 665 O O . PRO A 1 82 ? 9.168 -18.249 -28.216 1.00 93.56 82 PRO A O 1
ATOM 668 N N . THR A 1 83 ? 11.250 -17.795 -28.926 1.00 94.81 83 THR A N 1
ATOM 669 C CA . THR A 1 83 ? 11.956 -18.239 -27.712 1.00 94.81 83 THR A CA 1
ATOM 670 C C . THR A 1 83 ? 12.278 -17.089 -26.753 1.00 94.81 83 THR A C 1
ATOM 672 O O . THR A 1 83 ? 12.830 -17.319 -25.673 1.00 94.81 83 THR A O 1
ATOM 675 N N . ALA A 1 84 ? 11.917 -15.851 -27.120 1.00 96.44 84 ALA A N 1
ATOM 676 C CA . ALA A 1 84 ? 12.049 -14.692 -26.254 1.00 96.44 84 ALA A CA 1
ATOM 677 C C . ALA A 1 84 ? 11.321 -14.916 -24.921 1.00 96.44 84 ALA A C 1
ATOM 679 O O . ALA A 1 84 ? 10.240 -15.507 -24.858 1.00 96.44 84 ALA A O 1
ATOM 680 N N . TRP A 1 85 ? 11.929 -14.431 -23.843 1.00 96.06 85 TRP A N 1
ATOM 681 C CA . TRP A 1 85 ? 11.382 -14.574 -22.503 1.00 96.06 85 TRP A CA 1
ATOM 682 C C . TRP A 1 85 ? 10.058 -13.813 -22.354 1.00 96.06 85 TRP A C 1
ATOM 684 O O . TRP A 1 85 ? 9.749 -12.854 -23.061 1.00 96.06 85 TRP A O 1
ATOM 694 N N . LEU A 1 86 ? 9.254 -14.224 -21.384 1.00 96.62 86 LEU A N 1
ATOM 695 C CA . LEU A 1 86 ? 8.068 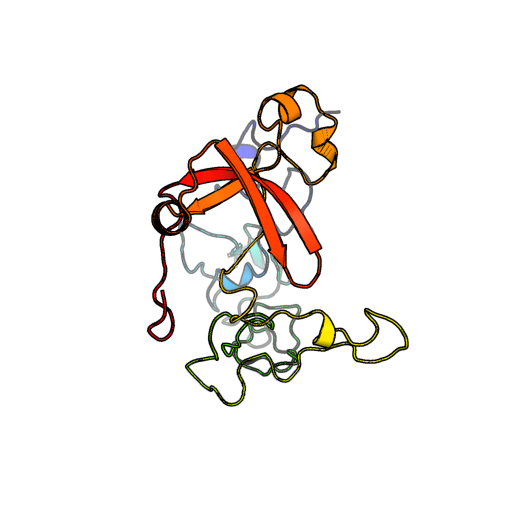-13.471 -20.988 1.00 96.62 86 LEU A CA 1
ATOM 696 C C . LEU A 1 86 ? 8.458 -12.379 -19.963 1.00 96.62 86 LEU A C 1
ATOM 698 O O . LEU A 1 86 ? 9.536 -12.448 -19.365 1.00 96.62 86 LEU A O 1
ATOM 702 N N . PRO A 1 87 ? 7.643 -11.319 -19.785 1.00 97.56 87 PRO A N 1
ATOM 703 C CA . PRO A 1 87 ? 8.054 -10.100 -19.077 1.00 97.56 87 PRO A CA 1
ATOM 704 C C . PRO A 1 87 ? 8.403 -10.256 -17.589 1.00 97.56 87 PRO A C 1
ATOM 706 O O . PRO A 1 87 ? 9.043 -9.365 -17.035 1.00 97.56 87 PRO A O 1
ATOM 709 N N . PHE A 1 88 ? 7.996 -11.337 -16.918 1.00 97.88 88 PHE A N 1
ATOM 710 C CA . PHE A 1 88 ? 8.217 -11.521 -15.480 1.00 97.88 88 PHE A CA 1
ATOM 711 C C . PHE A 1 88 ? 9.409 -12.446 -15.222 1.00 97.88 88 PHE A C 1
ATOM 713 O O . PHE A 1 88 ? 9.250 -13.588 -14.791 1.00 97.88 88 PHE A O 1
ATOM 720 N N . ILE A 1 89 ? 10.618 -11.931 -15.456 1.00 97.56 89 ILE A N 1
ATOM 721 C CA . ILE A 1 89 ? 11.874 -12.707 -15.512 1.00 97.56 89 ILE A CA 1
ATOM 722 C C . ILE A 1 89 ? 12.253 -13.461 -14.225 1.00 97.56 89 ILE A C 1
ATOM 724 O O . ILE A 1 89 ? 13.112 -14.336 -14.260 1.00 97.56 89 ILE A O 1
ATOM 728 N N . MET A 1 90 ? 11.644 -13.117 -13.087 1.00 97.19 90 MET A N 1
ATOM 729 C CA . MET A 1 90 ? 11.894 -13.774 -11.796 1.00 97.19 90 MET A CA 1
ATOM 730 C C . MET A 1 90 ? 10.912 -14.917 -11.497 1.00 97.19 90 MET A C 1
ATOM 732 O O . MET A 1 90 ? 11.039 -15.581 -10.470 1.00 97.19 90 MET A O 1
ATOM 736 N N . THR A 1 91 ? 9.931 -15.147 -12.371 1.00 95.69 91 THR A N 1
ATOM 737 C CA . THR A 1 91 ? 8.997 -16.279 -12.285 1.00 95.69 91 THR A CA 1
ATOM 738 C C . THR A 1 91 ? 9.444 -17.380 -13.245 1.00 95.69 91 THR A C 1
ATOM 740 O O . THR A 1 91 ? 9.944 -17.082 -14.327 1.00 95.69 91 THR A O 1
ATOM 743 N N . GLY A 1 92 ? 9.286 -18.653 -12.866 1.00 93.69 92 GLY A N 1
ATOM 744 C CA . GLY A 1 92 ? 9.763 -19.780 -13.682 1.00 93.69 92 GLY A CA 1
ATOM 745 C C . GLY A 1 92 ? 9.024 -19.915 -15.017 1.00 93.69 92 GLY A C 1
ATOM 746 O O . GLY A 1 92 ? 9.590 -20.359 -16.008 1.00 93.69 92 GLY A O 1
ATOM 747 N N . GLU A 1 93 ? 7.767 -19.488 -15.041 1.00 94.94 93 GLU A N 1
ATOM 748 C CA . GLU A 1 93 ? 6.895 -19.439 -16.209 1.00 94.94 93 GLU A CA 1
ATOM 749 C C . GLU A 1 93 ? 6.949 -18.096 -16.962 1.00 94.94 93 GLU A C 1
ATOM 751 O O . GLU A 1 93 ? 6.383 -17.975 -18.044 1.00 94.94 93 GLU A O 1
ATOM 756 N N . GLY A 1 94 ? 7.603 -17.077 -16.394 1.00 96.12 94 GLY A N 1
ATOM 757 C CA . GLY A 1 94 ? 7.752 -15.751 -16.993 1.00 96.12 94 GLY A CA 1
ATOM 758 C C . GLY A 1 94 ? 6.491 -14.864 -17.005 1.00 96.12 94 GLY A C 1
ATOM 759 O O . GLY A 1 94 ? 6.505 -13.809 -17.645 1.00 96.12 94 GLY A O 1
ATOM 760 N N . VAL A 1 95 ? 5.414 -15.235 -16.297 1.00 96.44 95 VAL A N 1
ATOM 761 C CA . VAL A 1 95 ? 4.136 -14.494 -16.244 1.00 96.44 95 VAL A CA 1
ATOM 762 C C . VAL A 1 95 ? 3.751 -14.019 -14.839 1.00 96.44 95 VAL A C 1
ATOM 764 O O . VAL A 1 95 ? 4.171 -14.574 -13.826 1.00 96.44 95 VAL A O 1
ATOM 767 N N . GLY A 1 96 ? 2.887 -13.002 -14.778 1.00 96.94 96 GLY A N 1
ATOM 768 C CA . GLY A 1 96 ? 2.170 -12.640 -13.558 1.00 96.94 96 GLY A CA 1
ATOM 769 C C . GLY A 1 96 ? 1.082 -13.672 -13.244 1.00 96.94 96 GLY A C 1
ATOM 770 O O . GLY A 1 96 ? 0.333 -14.084 -14.130 1.00 96.94 96 GLY A O 1
ATOM 771 N N . ARG A 1 97 ? 0.985 -14.095 -11.981 1.00 96.75 97 ARG A N 1
ATOM 772 C CA . ARG A 1 97 ? 0.050 -15.138 -11.537 1.00 96.75 97 ARG A CA 1
ATOM 773 C C . ARG A 1 97 ? -1.295 -14.546 -11.123 1.00 96.75 97 ARG A C 1
ATOM 775 O O . ARG A 1 97 ? -1.366 -13.847 -10.119 1.00 96.75 97 ARG A O 1
ATOM 782 N N . LEU A 1 98 ? -2.358 -14.885 -11.854 1.00 97.62 98 LEU A N 1
ATOM 783 C CA . LEU A 1 98 ? -3.739 -14.733 -11.365 1.00 97.62 98 LEU A CA 1
ATOM 784 C C . LEU A 1 98 ? -4.125 -15.879 -10.418 1.00 97.62 98 LEU A C 1
ATOM 786 O O . LEU A 1 98 ? -4.812 -15.659 -9.431 1.00 97.62 98 LEU A O 1
ATOM 790 N N . PHE A 1 99 ? -3.646 -17.087 -10.716 1.00 97.44 99 PHE A N 1
ATOM 791 C CA . PHE A 1 99 ? -3.723 -18.267 -9.858 1.00 97.44 99 PHE A CA 1
ATOM 792 C C . PHE A 1 99 ? -2.330 -18.526 -9.274 1.00 97.44 99 PHE A C 1
ATOM 794 O O . PHE A 1 99 ? -1.382 -18.737 -10.034 1.00 97.44 99 PHE A O 1
ATOM 801 N N . SER A 1 100 ? -2.182 -18.503 -7.947 1.00 95.75 100 SER A N 1
ATOM 802 C CA . SER A 1 100 ? -0.878 -18.654 -7.285 1.00 95.75 100 SER A CA 1
ATOM 803 C C . SER A 1 100 ? -0.753 -19.974 -6.532 1.00 95.75 100 SER A C 1
ATOM 805 O O . SER A 1 100 ? -1.477 -20.239 -5.589 1.00 95.75 100 SER A O 1
ATOM 807 N N . ASN A 1 101 ? 0.240 -20.794 -6.857 1.00 91.12 101 ASN A N 1
ATOM 808 C CA . ASN A 1 101 ? 0.537 -22.010 -6.088 1.00 91.12 101 ASN A CA 1
ATOM 809 C C . ASN A 1 101 ? 1.449 -21.768 -4.867 1.00 91.12 101 ASN A C 1
ATOM 811 O O . ASN A 1 101 ? 1.905 -22.725 -4.251 1.00 91.12 101 ASN A O 1
ATOM 815 N N . SER A 1 102 ? 1.791 -20.510 -4.569 1.00 93.81 102 SER A N 1
ATOM 816 C CA . SER A 1 102 ? 2.814 -20.158 -3.570 1.00 93.81 102 SER A CA 1
ATOM 817 C C . SER A 1 102 ? 2.240 -19.631 -2.251 1.00 93.81 102 SER A C 1
ATOM 819 O O . SER A 1 102 ? 3.001 -19.363 -1.325 1.00 93.81 102 SER A O 1
ATOM 821 N N . MET A 1 103 ? 0.920 -19.457 -2.169 1.00 96.38 103 MET A N 1
ATOM 822 C CA . MET A 1 103 ? 0.244 -18.931 -0.984 1.00 96.38 103 MET A CA 1
ATOM 823 C C . MET A 1 103 ? -0.241 -20.075 -0.090 1.00 96.38 103 MET A C 1
ATOM 825 O O . MET A 1 103 ? -0.671 -21.118 -0.580 1.00 96.38 103 MET A O 1
ATOM 829 N N . VAL A 1 104 ? -0.168 -19.878 1.226 1.00 96.19 104 VAL A N 1
ATOM 830 C CA . VAL A 1 104 ? -0.543 -20.898 2.223 1.00 96.19 104 VAL A CA 1
ATOM 831 C C . VAL A 1 104 ? -2.066 -21.027 2.361 1.00 96.19 104 VAL A C 1
ATOM 833 O O . VAL A 1 104 ? -2.566 -22.092 2.704 1.00 96.19 104 VAL A O 1
ATOM 836 N N . ASP A 1 105 ? -2.802 -19.956 2.082 1.00 95.44 105 ASP A N 1
ATOM 837 C CA . ASP A 1 105 ? -4.250 -19.804 2.252 1.00 95.44 105 ASP A CA 1
ATOM 838 C C . ASP A 1 105 ? -5.066 -20.031 0.970 1.00 95.44 105 ASP A C 1
ATOM 840 O O . ASP A 1 105 ? -6.287 -19.892 0.983 1.00 95.44 105 ASP A O 1
ATOM 844 N N . GLY A 1 106 ? -4.415 -20.459 -0.112 1.00 96.62 106 GLY A N 1
ATOM 845 C CA . GLY A 1 106 ? -5.071 -20.866 -1.350 1.00 96.62 106 GLY A CA 1
ATOM 846 C C . GLY A 1 106 ? -4.645 -20.051 -2.572 1.00 96.62 106 GLY A C 1
ATOM 847 O O . GLY A 1 106 ? -3.957 -19.039 -2.459 1.00 96.62 106 GLY A O 1
ATOM 848 N N . PRO A 1 107 ? -5.017 -20.502 -3.780 1.00 97.56 107 PRO A N 1
ATOM 849 C CA . PRO A 1 107 ? -4.492 -19.922 -5.009 1.00 97.56 107 PRO A CA 1
ATOM 850 C C . PRO A 1 107 ? -5.204 -18.662 -5.494 1.00 97.56 107 PRO A C 1
ATOM 852 O O . PRO A 1 107 ? -4.687 -17.985 -6.386 1.00 97.56 107 PRO A O 1
ATOM 855 N N . PHE A 1 108 ? -6.357 -18.359 -4.903 1.00 98.25 108 PHE A N 1
ATOM 856 C CA . PHE A 1 108 ? -7.109 -17.132 -5.096 1.00 98.25 108 PHE A CA 1
ATOM 857 C C . PHE A 1 108 ? -7.348 -16.467 -3.739 1.00 98.25 108 PHE A C 1
ATOM 859 O O . PHE A 1 108 ? -7.509 -17.182 -2.748 1.00 98.25 108 PHE A O 1
ATOM 866 N N . PRO A 1 109 ? -7.398 -15.125 -3.682 1.00 98.06 109 PRO A N 1
ATOM 867 C CA . PRO A 1 109 ? -7.839 -14.426 -2.485 1.00 98.06 109 PRO A CA 1
ATOM 868 C C . PRO A 1 109 ? -9.274 -14.815 -2.115 1.00 98.06 109 PRO A C 1
ATOM 870 O O . PRO A 1 109 ? -10.138 -14.877 -2.987 1.00 98.06 109 PRO A O 1
ATOM 873 N N . GLU A 1 110 ? -9.516 -15.005 -0.822 1.00 97.88 110 GLU A N 1
ATOM 874 C CA . GLU A 1 110 ? -10.838 -15.224 -0.233 1.00 97.88 110 GLU A CA 1
ATOM 875 C C . GLU A 1 110 ? -10.962 -14.363 1.029 1.00 97.88 110 GLU A C 1
ATOM 877 O O . GLU A 1 110 ? -9.967 -14.129 1.726 1.00 97.88 110 GLU A O 1
ATOM 882 N N . HIS A 1 111 ? -12.159 -13.846 1.308 1.00 98.00 111 HIS A N 1
ATOM 883 C CA . HIS A 1 111 ? -12.360 -12.975 2.464 1.00 98.00 111 HIS A CA 1
ATOM 884 C C . HIS A 1 111 ? -12.478 -13.800 3.742 1.00 98.00 111 HIS A C 1
ATOM 886 O O . HIS A 1 111 ? -13.377 -14.621 3.881 1.00 98.00 111 HIS A O 1
ATOM 892 N N . TYR A 1 112 ? -11.633 -13.502 4.724 1.00 98.06 112 TYR A N 1
ATOM 893 C CA . TYR A 1 112 ? -11.748 -14.020 6.082 1.00 98.06 112 TYR A CA 1
ATOM 894 C C . TYR A 1 112 ? -11.738 -12.863 7.079 1.00 98.06 112 TYR A C 1
ATOM 896 O O . TYR A 1 112 ? -10.993 -11.894 6.923 1.00 98.06 112 TYR A O 1
ATOM 904 N N . GLU A 1 113 ? -12.542 -12.979 8.129 1.00 97.06 113 GLU A N 1
ATOM 905 C CA . GLU A 1 113 ? -12.602 -11.993 9.200 1.00 97.06 113 GLU A CA 1
ATOM 906 C C . GLU A 1 113 ? -11.320 -12.005 10.057 1.00 97.06 113 GLU A C 1
ATOM 908 O O . GLU A 1 113 ? -10.675 -13.050 10.222 1.00 97.06 113 GLU A O 1
ATOM 913 N N . PRO A 1 114 ? -10.943 -10.864 10.661 1.00 95.38 114 PRO A N 1
ATOM 914 C CA . PRO A 1 114 ? -9.941 -10.832 11.719 1.00 95.38 114 PRO A CA 1
ATOM 915 C C . PRO A 1 114 ? -10.346 -11.695 12.923 1.00 95.38 114 PRO A C 1
ATOM 917 O O . PRO A 1 114 ? -11.525 -11.858 13.220 1.00 95.38 114 PRO A O 1
ATOM 920 N N . MET A 1 115 ? -9.359 -12.140 13.707 1.00 92.75 115 MET A N 1
ATOM 921 C CA . MET A 1 115 ? -9.586 -12.960 14.913 1.00 92.75 115 MET A CA 1
ATOM 922 C C . MET A 1 115 ? -10.507 -12.323 15.967 1.00 92.75 115 MET A C 1
ATOM 924 O O . MET A 1 115 ? -11.086 -13.026 16.787 1.00 92.75 115 MET A O 1
ATOM 928 N N . GLU A 1 116 ? -10.603 -10.992 15.984 1.00 93.62 116 GLU A N 1
ATOM 929 C CA . GLU A 1 116 ? -11.483 -10.224 16.873 1.00 93.62 116 GLU A CA 1
ATOM 930 C C . GLU A 1 116 ? -12.455 -9.372 16.046 1.00 93.62 116 GLU A C 1
ATOM 932 O O . GLU A 1 116 ? -12.494 -8.146 16.167 1.00 93.62 116 GLU A O 1
ATOM 937 N N . ALA A 1 117 ? -13.216 -10.016 15.163 1.00 94.12 117 ALA A N 1
ATOM 938 C CA . ALA A 1 117 ? -14.266 -9.353 14.404 1.00 94.12 117 ALA A CA 1
ATOM 939 C C . ALA A 1 117 ? -15.545 -9.136 15.244 1.00 94.12 117 ALA A C 1
ATOM 941 O O . ALA A 1 117 ? -15.905 -9.974 16.079 1.00 94.12 117 ALA A O 1
ATOM 942 N N . PRO A 1 118 ? -16.280 -8.026 15.028 1.00 92.06 118 PRO A N 1
ATOM 943 C CA . PRO A 1 118 ? -17.549 -7.758 15.717 1.00 92.06 118 PRO A CA 1
ATOM 944 C C . PRO A 1 118 ? -18.715 -8.633 15.205 1.00 92.06 118 PRO A C 1
ATOM 946 O O . PRO A 1 118 ? -19.781 -8.716 15.831 1.00 92.06 118 PRO A O 1
ATOM 949 N N . VAL A 1 119 ? -18.525 -9.290 14.059 1.00 92.50 119 VAL A N 1
ATOM 950 C CA . VAL A 1 119 ? -19.487 -10.167 13.382 1.00 92.50 119 VAL A CA 1
ATOM 951 C C . VAL A 1 119 ? -18.790 -11.442 12.913 1.00 92.50 119 VAL A C 1
ATOM 953 O O . VAL A 1 119 ? -17.566 -11.490 12.832 1.00 92.50 119 VAL A O 1
ATOM 956 N N . LYS A 1 120 ? -19.575 -12.477 12.603 1.00 94.00 120 LYS A N 1
ATOM 957 C CA . LYS A 1 120 ? -19.057 -13.621 11.846 1.00 94.00 120 LYS A CA 1
ATOM 958 C C . LYS A 1 120 ? -18.986 -13.255 10.368 1.00 94.00 120 LYS A C 1
ATOM 960 O O . LYS A 1 120 ? -19.773 -12.431 9.914 1.00 94.00 120 LYS A O 1
ATOM 965 N N . ASN A 1 121 ? -18.109 -13.924 9.629 1.00 95.81 121 ASN A N 1
ATOM 966 C CA . ASN A 1 121 ? -18.006 -13.783 8.183 1.00 95.81 121 ASN A CA 1
ATOM 967 C C . ASN A 1 121 ? -19.356 -14.080 7.503 1.00 95.81 121 ASN A C 1
ATOM 969 O O . ASN A 1 121 ? -19.830 -15.217 7.601 1.00 95.81 121 ASN A O 1
ATOM 973 N N . PRO A 1 122 ? -19.966 -13.112 6.798 1.00 94.62 122 PRO A N 1
ATOM 974 C CA . PRO A 1 122 ? -21.254 -13.328 6.141 1.00 94.62 122 PRO A CA 1
ATOM 975 C C . PRO A 1 122 ? -21.200 -14.274 4.931 1.00 94.62 122 PRO A C 1
ATOM 977 O O . PRO A 1 122 ? -22.221 -14.862 4.583 1.00 94.62 122 PRO A O 1
ATOM 980 N N . LEU A 1 123 ? -20.039 -14.434 4.282 1.00 96.50 123 LEU A N 1
ATOM 981 C CA . LEU A 1 123 ? -19.881 -15.273 3.085 1.00 96.50 123 LEU A CA 1
ATOM 982 C C . LEU A 1 123 ? -19.841 -16.764 3.429 1.00 96.50 123 LEU A C 1
ATOM 984 O O . LEU A 1 123 ? -20.449 -17.584 2.744 1.00 96.50 123 LEU A O 1
ATOM 988 N N . HIS A 1 124 ? -19.150 -17.118 4.512 1.00 96.88 124 HIS A N 1
ATOM 989 C CA . HIS A 1 124 ? -19.045 -18.494 5.001 1.00 96.88 124 HIS A CA 1
ATOM 990 C C . HIS A 1 124 ? -18.936 -18.525 6.539 1.00 96.88 124 HIS A C 1
ATOM 992 O O . HIS A 1 124 ? -17.854 -18.727 7.097 1.00 96.88 124 HIS A O 1
ATOM 998 N N . PRO A 1 125 ? -20.067 -18.387 7.262 1.00 95.19 125 PRO A N 1
ATOM 999 C CA . PRO A 1 125 ? -20.081 -18.228 8.723 1.00 95.19 125 PRO A CA 1
ATOM 1000 C C . PRO A 1 125 ? -19.485 -19.392 9.527 1.00 95.19 125 PRO A C 1
ATOM 1002 O O . PRO A 1 125 ? -19.194 -19.240 10.717 1.00 95.19 125 PRO A O 1
ATOM 1005 N N . THR A 1 126 ? -19.344 -20.571 8.914 1.00 96.56 126 THR A N 1
ATOM 1006 C CA . THR A 1 126 ? -18.716 -21.754 9.523 1.00 96.56 126 THR A CA 1
ATOM 1007 C C . THR A 1 126 ? -17.189 -21.680 9.534 1.00 96.56 126 THR A C 1
ATOM 1009 O O . THR A 1 126 ? -16.573 -22.385 10.326 1.00 96.56 126 THR A O 1
ATOM 1012 N N . GLN A 1 127 ? -16.593 -20.832 8.692 1.00 95.94 127 GLN A N 1
ATOM 1013 C CA . GLN A 1 127 ? -15.158 -20.565 8.626 1.00 95.94 127 GLN A CA 1
ATOM 1014 C C . GLN A 1 127 ? -14.952 -19.048 8.613 1.00 95.94 127 GLN A C 1
ATOM 1016 O O . GLN A 1 127 ? -14.766 -18.443 7.563 1.00 95.94 127 GLN A O 1
ATOM 1021 N N . SER A 1 128 ? -15.083 -18.412 9.777 1.00 96.12 128 SER A N 1
ATOM 1022 C CA . SER A 1 128 ? -15.087 -16.950 9.841 1.00 96.12 128 SER A CA 1
ATOM 1023 C C . SER A 1 128 ? -13.693 -16.373 9.594 1.00 96.12 128 SER A C 1
ATOM 1025 O O . SER A 1 128 ? -13.514 -15.545 8.702 1.00 96.12 128 SER A O 1
ATOM 1027 N N . GLU A 1 129 ? -12.710 -16.858 10.346 1.00 95.62 129 GLU A N 1
ATOM 1028 C CA . GLU A 1 129 ? -11.306 -16.460 10.279 1.00 95.62 129 GLU A CA 1
ATOM 1029 C C . GLU A 1 129 ? -10.514 -17.323 9.283 1.00 95.62 129 GLU A C 1
ATOM 1031 O O . GLU A 1 129 ? -10.989 -18.364 8.826 1.00 95.62 129 GLU A O 1
ATOM 1036 N N . SER A 1 130 ? -9.279 -16.925 8.958 1.00 96.19 130 SER A N 1
ATOM 1037 C CA . SER A 1 130 ? -8.431 -17.699 8.040 1.00 96.19 130 SER A CA 1
ATOM 1038 C C . SER A 1 130 ? -8.158 -19.114 8.587 1.00 96.19 130 SER A C 1
ATOM 1040 O O . SER A 1 130 ? -7.682 -19.247 9.721 1.00 96.19 130 SER A O 1
ATOM 1042 N N . PRO A 1 131 ? -8.395 -20.182 7.798 1.00 94.69 131 PRO A N 1
ATOM 1043 C CA . PRO A 1 131 ? -8.238 -21.570 8.246 1.00 94.69 131 PRO A CA 1
ATOM 1044 C C . PRO A 1 131 ? -6.779 -21.977 8.480 1.00 94.69 131 PRO A C 1
ATOM 1046 O O . PRO A 1 131 ? -6.516 -22.998 9.112 1.00 94.69 131 PRO A O 1
ATOM 1049 N N . VAL A 1 132 ? -5.828 -21.189 7.975 1.00 94.75 132 VAL A N 1
ATOM 1050 C CA . VAL A 1 132 ? -4.385 -21.450 8.075 1.00 94.75 132 VAL A CA 1
ATOM 1051 C C . VAL A 1 132 ? -3.665 -20.443 8.970 1.00 94.75 132 VAL A C 1
ATOM 1053 O O . VAL A 1 132 ? -2.435 -20.434 9.036 1.00 94.75 132 VAL A O 1
ATOM 1056 N N . ALA A 1 133 ? -4.409 -19.587 9.677 1.00 91.12 133 ALA A N 1
ATOM 1057 C CA . ALA A 1 133 ? -3.818 -18.667 10.631 1.00 91.12 133 ALA A CA 1
ATOM 1058 C C . ALA A 1 133 ? -3.101 -19.440 11.746 1.00 91.12 133 ALA A C 1
ATOM 1060 O O . ALA A 1 133 ? -3.697 -20.231 12.481 1.00 91.12 133 ALA A O 1
ATOM 1061 N N . PHE A 1 134 ? -1.804 -19.185 11.899 1.00 87.69 134 PHE A N 1
ATOM 1062 C CA . PHE A 1 134 ? -1.032 -19.782 12.976 1.00 87.69 134 PHE A CA 1
ATOM 1063 C C . PHE A 1 134 ? -1.377 -19.110 14.311 1.00 87.69 134 PHE A C 1
ATOM 1065 O O . PHE A 1 134 ? -1.136 -17.917 14.499 1.00 87.69 134 PHE A O 1
ATOM 1072 N N . ILE A 1 135 ? -1.911 -19.887 15.257 1.00 84.50 135 ILE A N 1
ATOM 1073 C CA . ILE A 1 135 ? -2.191 -19.436 16.624 1.00 84.50 135 ILE A CA 1
ATOM 1074 C C . ILE A 1 135 ? -1.345 -20.253 17.586 1.00 84.50 135 ILE A C 1
ATOM 1076 O O . ILE A 1 135 ? -1.456 -21.476 17.650 1.00 84.50 135 ILE A O 1
ATOM 1080 N N . TYR A 1 136 ? -0.531 -19.564 18.377 1.00 79.12 136 TYR A N 1
ATOM 1081 C CA . TYR A 1 136 ? 0.293 -20.207 19.385 1.00 79.12 136 TYR A CA 1
ATOM 1082 C C . TYR A 1 136 ? -0.555 -20.640 20.594 1.00 79.12 136 TYR A C 1
ATOM 1084 O O . TYR A 1 136 ? -1.121 -19.808 21.305 1.00 79.12 136 TYR A O 1
ATOM 1092 N N . THR A 1 137 ? -0.650 -21.949 20.829 1.00 71.12 137 THR A N 1
ATOM 1093 C CA . THR A 1 137 ? -1.453 -22.544 21.916 1.00 71.12 137 THR A CA 1
ATOM 1094 C C . THR A 1 137 ? -0.609 -23.270 22.972 1.00 71.12 137 THR A C 1
ATOM 1096 O O . THR A 1 137 ? -1.158 -24.028 23.768 1.00 71.12 137 THR A O 1
ATOM 1099 N N . GLY A 1 138 ? 0.721 -23.113 22.959 1.00 57.72 138 GLY A N 1
ATOM 1100 C CA . GLY A 1 138 ? 1.638 -23.908 23.783 1.00 57.72 138 GLY A CA 1
ATOM 1101 C C . GLY A 1 138 ? 2.276 -23.152 24.954 1.00 57.72 138 GLY A C 1
ATOM 1102 O O . GLY A 1 138 ? 3.130 -22.301 24.752 1.00 57.72 138 GLY A O 1
ATOM 1103 N N . GLY A 1 139 ? 1.989 -23.532 26.198 1.00 61.31 139 GLY A N 1
ATOM 1104 C CA . GLY A 1 139 ? 2.821 -23.165 27.354 1.00 61.31 139 GLY A CA 1
ATOM 1105 C C . GLY A 1 139 ? 2.075 -23.177 28.691 1.00 61.31 139 GLY A C 1
ATOM 1106 O O . GLY A 1 139 ? 0.896 -23.510 28.755 1.00 61.31 139 GLY A O 1
ATOM 1107 N N . SER A 1 140 ? 2.752 -22.725 29.748 1.00 58.50 140 SER A N 1
ATOM 1108 C CA . SER A 1 140 ? 2.193 -22.494 31.089 1.00 58.50 140 SER A CA 1
ATOM 1109 C C . SER A 1 140 ? 2.245 -21.005 31.469 1.00 58.50 140 SER A C 1
ATOM 1111 O O . SER A 1 140 ? 3.290 -20.377 31.307 1.00 58.50 140 SER A O 1
ATOM 1113 N N . GLY A 1 141 ? 1.150 -20.442 31.999 1.00 55.84 141 GLY A N 1
ATOM 1114 C CA . GLY A 1 141 ? 1.045 -19.041 32.453 1.00 55.84 141 GLY A CA 1
ATOM 1115 C C . GLY A 1 141 ? -0.125 -18.267 31.823 1.00 55.84 141 GLY A C 1
ATOM 1116 O O . GLY A 1 141 ? -0.757 -18.745 30.887 1.00 55.84 141 GLY A O 1
ATOM 1117 N N . ASN A 1 142 ? -0.398 -17.047 32.308 1.00 52.00 142 ASN A N 1
ATOM 1118 C CA . ASN A 1 142 ? -1.577 -16.229 31.937 1.00 52.00 142 ASN A CA 1
ATOM 1119 C C . ASN A 1 142 ? -1.675 -15.824 30.447 1.00 52.00 142 ASN A C 1
ATOM 1121 O O . ASN A 1 142 ? -2.701 -15.296 30.031 1.00 52.00 142 ASN A O 1
ATOM 1125 N N . PHE A 1 143 ? -0.626 -16.050 29.651 1.00 53.53 143 PHE A N 1
ATOM 1126 C CA . PHE A 1 143 ? -0.571 -15.740 28.212 1.00 53.53 143 PHE A CA 1
ATOM 1127 C C . PHE A 1 143 ? -0.142 -16.941 27.365 1.00 53.53 143 PHE A C 1
ATOM 1129 O O . PHE A 1 143 ? 0.258 -16.787 26.214 1.00 53.53 143 PHE A O 1
ATOM 1136 N N . ALA A 1 144 ? -0.166 -18.141 27.944 1.00 57.75 144 ALA A N 1
ATOM 1137 C CA . ALA A 1 144 ? 0.416 -19.313 27.312 1.00 57.75 144 ALA A CA 1
ATOM 1138 C C . ALA A 1 144 ? -0.458 -19.943 26.217 1.00 57.75 144 ALA A C 1
ATOM 1140 O O . ALA A 1 144 ? 0.037 -20.692 25.376 1.00 57.75 144 ALA A O 1
ATOM 1141 N N . ASN A 1 145 ? -1.741 -19.585 26.194 1.00 68.31 145 ASN A N 1
ATOM 1142 C CA . ASN A 1 145 ? -2.638 -19.850 25.086 1.00 68.31 145 ASN A CA 1
ATOM 1143 C C . ASN A 1 145 ? -3.091 -18.508 24.505 1.00 68.31 145 ASN A C 1
ATOM 1145 O O . ASN A 1 145 ? -3.868 -17.784 25.126 1.00 68.31 145 ASN A O 1
ATOM 1149 N N . VAL A 1 146 ? -2.602 -18.150 23.313 1.00 71.94 146 VAL A N 1
ATOM 1150 C CA . VAL A 1 146 ? -2.917 -16.855 22.682 1.00 71.94 146 VAL A CA 1
ATOM 1151 C C . VAL A 1 146 ? -4.422 -16.691 22.465 1.00 71.94 146 VAL A C 1
ATOM 1153 O O . VAL A 1 146 ? -4.922 -15.566 22.514 1.00 71.94 146 VAL A O 1
ATOM 1156 N N . LYS A 1 147 ? -5.174 -17.793 22.340 1.00 73.06 147 LYS A N 1
ATOM 1157 C CA . LYS A 1 147 ? -6.642 -17.760 22.261 1.00 73.06 147 LYS A CA 1
ATOM 1158 C C . LYS A 1 147 ? -7.288 -17.098 23.476 1.00 73.06 147 LYS A C 1
ATOM 1160 O O . LYS A 1 147 ? -8.265 -16.368 23.330 1.00 73.06 147 LYS A O 1
ATOM 1165 N N . ASP A 1 148 ? -6.695 -17.255 24.655 1.00 78.50 148 ASP A N 1
ATOM 1166 C CA . ASP A 1 148 ? -7.207 -16.649 25.881 1.00 78.50 148 ASP A CA 1
ATOM 1167 C C . ASP A 1 148 ? -6.983 -15.131 25.904 1.00 78.50 148 ASP A C 1
ATOM 1169 O O . ASP A 1 148 ? -7.625 -14.431 26.684 1.00 78.50 148 ASP A O 1
ATOM 1173 N N . SER A 1 149 ? -6.148 -14.594 25.008 1.00 82.75 149 SER A N 1
ATOM 1174 C CA . SER A 1 149 ? -5.886 -13.158 24.871 1.00 82.75 149 SER A CA 1
ATOM 1175 C C . SER A 1 149 ? -6.809 -12.439 23.880 1.00 82.75 149 SER A C 1
ATOM 1177 O O . SER A 1 149 ? -6.761 -11.208 23.814 1.00 82.75 149 SER A O 1
ATOM 1179 N N . PHE A 1 150 ? -7.675 -13.162 23.159 1.00 89.75 150 PHE A N 1
ATOM 1180 C CA . PHE A 1 150 ? -8.692 -12.574 22.282 1.00 89.75 150 PHE A CA 1
ATOM 1181 C C . PHE A 1 150 ? -9.991 -12.275 23.040 1.00 89.75 150 PHE A C 1
ATOM 1183 O O . PHE A 1 150 ? -10.506 -13.099 23.806 1.00 89.75 150 PHE A O 1
ATOM 1190 N N . GLY A 1 151 ? -10.482 -11.053 22.870 1.00 91.75 151 GLY A N 1
ATOM 1191 C CA . GLY A 1 151 ? -11.770 -10.563 23.325 1.00 91.75 151 GLY A CA 1
ATOM 1192 C C . GLY A 1 151 ? -12.915 -11.067 22.459 1.00 91.75 151 GLY A C 1
ATOM 1193 O O . GLY A 1 151 ? -12.719 -11.606 21.376 1.00 91.75 151 GLY A O 1
ATOM 1194 N N . THR A 1 152 ? -14.130 -10.881 22.963 1.00 92.62 152 THR A N 1
ATOM 1195 C CA . THR A 1 152 ? -15.356 -11.147 22.210 1.00 92.62 152 THR A CA 1
ATOM 1196 C C . THR A 1 152 ? -16.076 -9.830 21.947 1.00 92.62 152 THR A C 1
ATOM 1198 O O . THR A 1 152 ? -15.931 -8.881 22.723 1.00 92.62 152 THR A O 1
ATOM 1201 N N . ALA A 1 153 ? -16.907 -9.783 20.906 1.00 92.56 153 ALA A N 1
ATOM 1202 C CA . ALA A 1 153 ? -17.745 -8.619 20.617 1.00 92.56 153 ALA A CA 1
ATOM 1203 C C . ALA A 1 153 ? -18.703 -8.260 21.773 1.00 92.56 153 ALA A C 1
ATOM 1205 O O . ALA A 1 153 ? -19.119 -7.112 21.887 1.00 92.56 153 ALA A O 1
ATOM 1206 N N . ALA A 1 154 ? -19.033 -9.215 22.655 1.00 93.44 154 ALA A N 1
ATOM 1207 C CA . ALA A 1 154 ? -19.852 -8.953 23.838 1.00 93.44 154 ALA A CA 1
ATOM 1208 C C . ALA A 1 154 ? -19.137 -8.034 24.848 1.00 93.44 154 ALA A C 1
ATOM 1210 O O . ALA A 1 154 ? -19.763 -7.153 25.434 1.00 93.44 154 ALA A O 1
ATOM 1211 N N . ASP A 1 155 ? -17.821 -8.202 25.014 1.00 94.94 155 ASP A N 1
ATOM 1212 C CA . ASP A 1 155 ? -17.011 -7.421 25.958 1.00 94.94 155 ASP A CA 1
ATOM 1213 C C . ASP A 1 155 ? -16.331 -6.204 25.305 1.00 94.94 155 ASP A C 1
ATOM 1215 O O . ASP A 1 155 ? -16.106 -5.173 25.957 1.00 94.94 155 ASP A O 1
ATOM 1219 N N . TYR A 1 156 ? -15.993 -6.336 24.018 1.00 95.31 156 TYR A N 1
ATOM 1220 C CA . TYR A 1 156 ? -15.225 -5.387 23.210 1.00 95.31 156 TYR A CA 1
ATOM 1221 C C . TYR A 1 156 ? -15.915 -5.171 21.847 1.00 95.31 156 TYR A C 1
ATOM 1223 O O . TYR A 1 156 ? -15.455 -5.692 20.834 1.00 95.31 156 TYR A O 1
ATOM 1231 N N . PRO A 1 157 ? -17.032 -4.420 21.803 1.00 92.19 157 PRO A N 1
ATOM 1232 C CA . PRO A 1 157 ? -17.902 -4.344 20.621 1.00 92.19 157 PRO A CA 1
ATOM 1233 C C . PRO A 1 157 ? -17.394 -3.425 19.502 1.00 92.19 157 PRO A C 1
ATOM 1235 O O . PRO A 1 157 ? -17.943 -3.442 18.406 1.00 92.19 157 PRO A O 1
ATOM 1238 N N . TYR A 1 158 ? -16.391 -2.586 19.770 1.00 93.12 158 TYR A N 1
ATOM 1239 C CA . TYR A 1 158 ? -15.931 -1.568 18.826 1.00 93.12 158 TYR A CA 1
ATOM 1240 C C . TYR A 1 158 ? -14.654 -2.005 18.125 1.00 93.12 158 TYR A C 1
ATOM 1242 O O . TYR A 1 158 ? -13.687 -2.402 18.778 1.00 93.12 158 TYR A O 1
ATOM 1250 N N . VAL A 1 159 ? -14.623 -1.839 16.804 1.00 94.06 159 VAL A N 1
ATOM 1251 C CA . VAL A 1 159 ? -13.390 -1.968 16.029 1.00 94.06 159 VAL A CA 1
ATOM 1252 C C . VAL A 1 159 ? -12.473 -0.804 16.387 1.00 94.06 159 VAL A C 1
ATOM 1254 O O . VAL A 1 159 ? -12.824 0.362 16.216 1.00 94.06 159 VAL A O 1
ATOM 1257 N N . ALA A 1 160 ? -11.285 -1.127 16.886 1.00 94.81 160 ALA A N 1
ATOM 1258 C CA . ALA A 1 160 ? -10.226 -0.165 17.142 1.00 94.81 160 ALA A CA 1
ATOM 1259 C C . ALA A 1 160 ? -9.047 -0.461 16.214 1.00 94.81 160 ALA A C 1
ATOM 1261 O O . ALA A 1 160 ? -8.654 -1.614 16.047 1.00 94.81 160 ALA A O 1
ATOM 1262 N N . THR A 1 161 ? -8.463 0.586 15.641 1.00 96.50 161 THR A N 1
ATOM 1263 C CA . THR A 1 161 ? -7.280 0.489 14.782 1.00 96.50 161 THR A CA 1
ATOM 1264 C C . THR A 1 161 ? -6.232 1.512 15.205 1.00 96.50 161 THR A C 1
ATOM 1266 O O . THR A 1 161 ? -6.553 2.506 15.859 1.00 96.50 161 THR A O 1
ATOM 1269 N N . SER A 1 162 ? -4.973 1.265 14.857 1.00 96.81 162 SER A N 1
ATOM 1270 C CA . SER A 1 162 ? -3.865 2.191 15.081 1.00 96.81 162 SER A CA 1
ATOM 1271 C C . SER A 1 162 ? -3.290 2.655 13.747 1.00 96.81 162 SER A C 1
ATOM 1273 O O . SER A 1 162 ? -3.197 1.902 12.779 1.00 96.81 162 SER A O 1
ATOM 1275 N N . TYR A 1 163 ? -2.913 3.927 13.686 1.00 97.69 163 TYR A N 1
ATOM 1276 C CA . TYR A 1 163 ? -2.374 4.565 12.489 1.00 97.69 163 TYR A CA 1
ATOM 1277 C C . TYR A 1 163 ? -1.351 5.639 12.889 1.00 97.69 163 TYR A C 1
ATOM 1279 O O . TYR A 1 163 ? -0.951 5.730 14.051 1.00 97.69 163 TYR A O 1
ATOM 1287 N N . ARG A 1 164 ? -0.862 6.404 11.910 1.00 97.56 164 ARG A N 1
ATOM 1288 C CA . ARG A 1 164 ? 0.213 7.393 12.078 1.00 97.56 164 ARG A CA 1
ATOM 1289 C C . ARG A 1 164 ? -0.312 8.811 11.911 1.00 97.56 164 ARG A C 1
ATOM 1291 O O . ARG A 1 164 ? -1.265 9.037 11.174 1.00 97.56 164 ARG A O 1
ATOM 1298 N N . LEU A 1 165 ? 0.368 9.755 12.548 1.00 97.56 165 LEU A N 1
ATOM 1299 C CA . LEU A 1 165 ? 0.186 11.185 12.323 1.00 97.56 165 LEU A CA 1
ATOM 1300 C C . LEU A 1 165 ? 1.450 11.727 11.670 1.00 97.56 165 LEU A C 1
ATOM 1302 O O . LEU A 1 165 ? 2.547 11.287 12.008 1.00 97.56 165 LEU A O 1
ATOM 1306 N N . THR A 1 166 ? 1.294 12.668 10.744 1.00 97.56 166 THR A N 1
ATOM 1307 C CA . THR A 1 166 ? 2.392 13.240 9.950 1.00 97.56 166 THR A CA 1
ATOM 1308 C C . THR A 1 166 ? 3.536 13.763 10.823 1.00 97.56 166 THR A C 1
ATOM 1310 O O . THR A 1 166 ? 4.702 13.666 10.455 1.00 97.56 166 THR A O 1
ATOM 1313 N N . GLU A 1 167 ? 3.212 14.297 11.998 1.00 97.81 167 GLU A N 1
ATOM 1314 C CA . GLU A 1 167 ? 4.151 14.896 12.942 1.00 97.81 167 GLU A CA 1
ATOM 1315 C C . GLU A 1 167 ? 4.972 13.858 13.730 1.00 97.81 167 GLU A C 1
ATOM 1317 O O . GLU A 1 167 ? 5.919 14.229 14.432 1.00 97.81 167 GLU A O 1
ATOM 1322 N N . HIS A 1 168 ? 4.638 12.563 13.640 1.00 97.69 168 HIS A N 1
ATOM 1323 C CA . HIS A 1 168 ? 5.303 11.509 14.400 1.00 97.69 168 HIS A CA 1
ATOM 1324 C C . HIS A 1 168 ? 5.767 10.309 13.566 1.00 97.69 168 HIS A C 1
ATOM 1326 O O . HIS A 1 168 ? 4.966 9.582 12.985 1.00 97.69 168 HIS A O 1
ATOM 1332 N N . GLU A 1 169 ? 7.072 10.023 13.638 1.00 97.00 169 GLU A N 1
ATOM 1333 C CA . GLU A 1 169 ? 7.679 8.771 13.187 1.00 97.00 169 GLU A CA 1
ATOM 1334 C C . GLU A 1 169 ? 7.923 7.857 14.392 1.00 97.00 169 GLU A C 1
ATOM 1336 O O . GLU A 1 169 ? 8.931 7.956 15.106 1.00 97.00 169 GLU A O 1
ATOM 1341 N N . HIS A 1 170 ? 6.949 6.972 14.620 1.00 94.75 170 HIS A N 1
ATOM 1342 C CA . HIS A 1 170 ? 6.917 6.016 15.729 1.00 94.75 170 HIS A CA 1
ATOM 1343 C C . HIS A 1 170 ? 7.246 6.726 17.055 1.00 94.75 170 HIS A C 1
ATOM 1345 O O . HIS A 1 170 ? 6.532 7.645 17.453 1.00 94.75 170 HIS A O 1
ATOM 1351 N N . TYR A 1 171 ? 8.323 6.326 17.732 1.00 92.38 171 TYR A N 1
ATOM 1352 C CA . TYR A 1 171 ? 8.718 6.871 19.033 1.00 92.38 171 TYR A CA 1
ATOM 1353 C C . TYR A 1 171 ? 9.910 7.833 18.953 1.00 92.38 171 TYR A C 1
ATOM 1355 O O . TYR A 1 171 ? 10.263 8.463 19.944 1.00 92.38 171 TYR A O 1
ATOM 1363 N N . VAL A 1 172 ? 10.539 7.985 17.782 1.00 96.06 172 VAL A N 1
ATOM 1364 C CA . VAL A 1 172 ? 11.794 8.747 17.653 1.00 96.06 172 VAL A CA 1
ATOM 1365 C C . VAL A 1 172 ? 11.527 10.247 17.727 1.00 96.06 172 VAL A C 1
ATOM 1367 O O . VAL A 1 172 ? 12.179 10.983 18.466 1.00 96.06 172 VAL A O 1
ATOM 1370 N N . THR A 1 173 ? 10.520 10.717 16.997 1.00 97.19 173 THR A N 1
ATOM 1371 C CA . THR A 1 173 ? 10.177 12.145 16.899 1.00 97.19 173 THR A CA 1
ATOM 1372 C C . THR A 1 173 ? 9.537 12.714 18.160 1.00 97.19 173 THR A C 1
ATOM 1374 O O . THR A 1 173 ? 9.417 13.930 18.277 1.00 97.19 173 THR A O 1
ATOM 1377 N N . GLN A 1 174 ? 9.167 11.871 19.127 1.00 94.38 174 GLN A N 1
ATOM 1378 C CA . GLN A 1 174 ? 8.712 12.322 20.447 1.00 94.38 174 GLN A CA 1
ATOM 1379 C C . GLN A 1 174 ? 9.825 13.057 21.212 1.00 94.38 174 GLN A C 1
ATOM 1381 O O . GLN A 1 174 ? 9.546 13.861 22.097 1.00 94.38 174 GLN A O 1
ATOM 1386 N N . HIS A 1 175 ? 11.086 12.843 20.822 1.00 95.81 175 HIS A N 1
ATOM 1387 C CA . HIS A 1 175 ? 12.249 13.557 21.344 1.00 95.81 175 HIS A CA 1
ATOM 1388 C C . HIS A 1 175 ? 12.602 14.828 20.552 1.00 95.81 175 HIS A C 1
ATOM 1390 O O . HIS A 1 175 ? 13.601 15.472 20.862 1.00 95.81 175 HIS A O 1
ATOM 1396 N N . VAL A 1 176 ? 11.814 15.207 19.537 1.00 97.88 176 VAL A N 1
ATOM 1397 C CA . VAL A 1 176 ? 12.010 16.438 18.755 1.00 97.88 176 VAL A CA 1
ATOM 1398 C C . VAL A 1 176 ? 11.015 17.494 19.248 1.00 97.88 17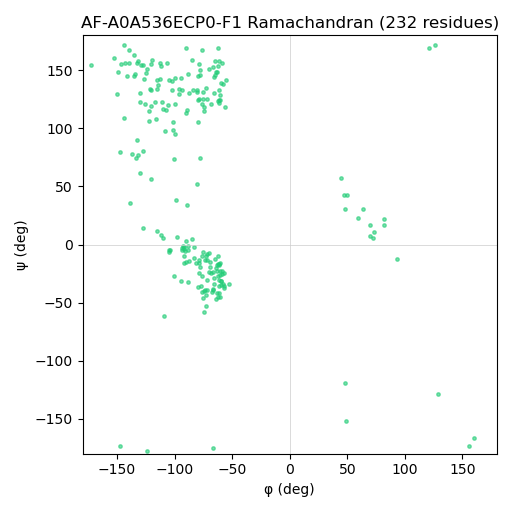6 VAL A C 1
ATOM 1400 O O . VAL A 1 176 ? 9.834 17.405 18.908 1.00 97.88 176 VAL A O 1
ATOM 1403 N N . PRO A 1 177 ? 11.448 18.520 20.011 1.00 97.12 177 PRO A N 1
ATOM 1404 C CA . PRO A 1 177 ? 10.532 19.417 20.721 1.00 97.12 177 PRO A CA 1
ATOM 1405 C C . PRO A 1 177 ? 9.509 20.128 19.834 1.00 97.12 177 PRO A C 1
ATOM 1407 O O . PRO A 1 177 ? 8.368 20.302 20.243 1.00 97.12 177 PRO A O 1
ATOM 1410 N N . LEU A 1 178 ? 9.887 20.512 18.610 1.00 97.69 178 LEU A N 1
ATOM 1411 C CA . LEU A 1 178 ? 8.967 21.170 17.677 1.00 97.69 178 LEU A CA 1
ATOM 1412 C C . LEU A 1 178 ? 7.857 20.226 17.198 1.00 97.69 178 LEU A C 1
ATOM 1414 O O . LEU A 1 178 ? 6.704 20.634 17.129 1.00 97.69 178 LEU A O 1
ATOM 1418 N N . LEU A 1 179 ? 8.188 18.965 16.915 1.00 97.81 179 LEU A N 1
ATOM 1419 C CA . LEU A 1 179 ? 7.214 17.965 16.471 1.00 97.81 179 LEU A CA 1
ATOM 1420 C C . LEU A 1 179 ? 6.316 17.521 17.627 1.00 97.81 179 LEU A C 1
ATOM 1422 O O . LEU A 1 179 ? 5.097 17.484 17.487 1.00 97.81 179 LEU A O 1
ATOM 1426 N N . ALA A 1 180 ? 6.912 17.277 18.797 1.00 95.75 180 ALA A N 1
ATOM 1427 C CA . ALA A 1 180 ? 6.165 17.041 20.026 1.00 95.75 180 ALA A CA 1
ATOM 1428 C C . ALA A 1 180 ? 5.272 18.241 20.391 1.00 95.75 180 ALA A C 1
ATOM 1430 O O . ALA A 1 180 ? 4.191 18.054 20.924 1.00 95.75 180 ALA A O 1
ATOM 1431 N N . GLY A 1 181 ? 5.668 19.474 20.067 1.00 96.88 181 GLY A N 1
ATOM 1432 C CA . GLY A 1 181 ? 4.822 20.655 20.246 1.00 96.88 181 GLY A CA 1
ATOM 1433 C C . GLY A 1 181 ? 3.570 20.661 19.359 1.00 96.88 181 GLY A C 1
ATOM 1434 O O . GLY A 1 181 ? 2.528 21.137 19.803 1.00 96.88 181 GLY A O 1
ATOM 1435 N N . LEU A 1 182 ? 3.651 20.117 18.137 1.00 97.38 182 LEU A N 1
ATOM 1436 C CA . LEU A 1 182 ? 2.514 20.023 17.209 1.00 97.38 182 LEU A CA 1
ATOM 1437 C C . LEU A 1 182 ? 1.515 18.927 17.612 1.00 97.38 182 LEU A C 1
ATOM 1439 O O . LEU A 1 182 ? 0.309 19.145 17.520 1.00 97.38 182 LEU A O 1
ATOM 1443 N N . GLN A 1 183 ? 2.004 17.771 18.077 1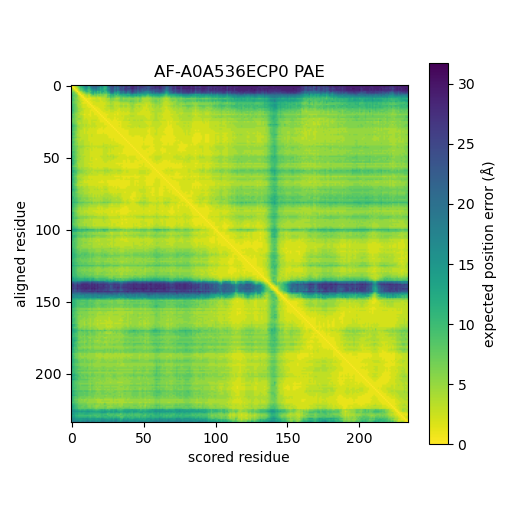.00 96.94 183 GLN A N 1
ATOM 1444 C CA . GLN A 1 183 ? 1.181 16.679 18.615 1.00 96.94 183 GLN A CA 1
ATOM 1445 C C . GLN A 1 183 ? 1.670 16.253 20.010 1.00 96.94 183 GLN A C 1
ATOM 1447 O O . GLN A 1 183 ? 2.379 15.263 20.164 1.00 96.94 183 GLN A O 1
ATOM 1452 N N . PRO A 1 184 ? 1.298 16.993 21.069 1.00 95.12 184 PRO A N 1
ATOM 1453 C CA . PRO A 1 184 ? 1.909 16.834 22.392 1.00 95.12 184 PRO A CA 1
ATOM 1454 C C . PRO A 1 184 ? 1.360 15.678 23.218 1.00 95.12 184 PRO A C 1
ATOM 1456 O O . PRO A 1 184 ? 1.938 15.330 24.250 1.00 95.12 184 PRO A O 1
ATOM 1459 N N . LYS A 1 185 ? 0.203 15.126 22.844 1.00 94.44 185 LYS A N 1
ATOM 1460 C CA . LYS A 1 185 ? -0.500 14.125 23.647 1.00 94.44 185 LYS A CA 1
ATOM 1461 C C . LYS A 1 185 ? -1.125 13.057 22.760 1.00 94.44 185 LYS A C 1
ATOM 1463 O O . LYS A 1 185 ? -1.643 13.389 21.698 1.00 94.44 185 LYS A O 1
ATOM 1468 N N . PRO A 1 186 ? -1.161 11.796 23.222 1.00 95.00 186 PRO A N 1
ATOM 1469 C CA . PRO A 1 186 ? -1.945 10.774 22.555 1.00 95.00 186 PRO A CA 1
ATOM 1470 C C . PRO A 1 186 ? -3.441 11.092 22.667 1.00 95.00 186 PRO A C 1
ATOM 1472 O O . PRO A 1 186 ? -3.926 11.572 23.699 1.00 95.00 186 PRO A O 1
ATOM 1475 N N . PHE A 1 187 ? -4.176 10.767 21.612 1.00 97.81 187 PHE A N 1
ATOM 1476 C CA . PHE A 1 187 ? -5.629 10.856 21.559 1.00 97.81 187 PHE A CA 1
ATOM 1477 C C . PHE A 1 187 ? -6.210 9.646 20.823 1.00 97.81 187 PHE A C 1
ATOM 1479 O O . PHE A 1 187 ? -5.481 8.876 20.197 1.00 97.81 187 PHE A O 1
ATOM 1486 N N . VAL A 1 188 ? -7.523 9.471 20.919 1.00 98.44 188 VAL A N 1
ATOM 1487 C CA . VAL A 1 188 ? -8.293 8.510 20.126 1.00 98.44 188 VAL A CA 1
ATOM 1488 C C . VAL A 1 188 ? -9.361 9.256 19.343 1.00 98.44 188 VAL A C 1
ATOM 1490 O O . VAL A 1 188 ? -10.051 10.113 19.894 1.00 98.44 188 VAL A O 1
ATOM 1493 N N . GLU A 1 189 ? -9.499 8.942 18.060 1.00 98.31 189 GLU A N 1
ATOM 1494 C CA . GLU A 1 189 ? -10.604 9.449 17.250 1.00 98.31 189 GLU A CA 1
ATOM 1495 C C . GLU A 1 189 ? -11.861 8.625 17.500 1.00 98.31 189 GLU A C 1
ATOM 1497 O O . GLU A 1 189 ? -11.815 7.396 17.519 1.00 98.31 189 GLU A O 1
ATOM 1502 N N . ILE A 1 190 ? -12.984 9.308 17.707 1.00 97.56 190 ILE A N 1
ATOM 1503 C CA . ILE A 1 190 ? -14.280 8.681 17.971 1.00 97.56 190 ILE A CA 1
ATOM 1504 C C . ILE A 1 190 ? -15.308 9.308 17.016 1.00 97.56 190 ILE A C 1
ATOM 1506 O O . ILE A 1 190 ? -15.368 10.541 16.943 1.00 97.56 190 ILE A O 1
ATOM 1510 N N . PRO A 1 191 ? -16.111 8.509 16.286 1.00 96.62 191 PRO A N 1
ATOM 1511 C CA . PRO A 1 191 ? -17.200 9.046 15.476 1.00 96.62 191 PRO A CA 1
ATOM 1512 C C . PRO A 1 191 ? -18.241 9.741 16.361 1.00 96.62 191 PRO A C 1
ATOM 1514 O O . PRO A 1 191 ? -18.461 9.349 17.511 1.00 96.62 191 PRO A O 1
ATOM 1517 N N . GLU A 1 192 ? -18.883 10.778 15.827 1.00 95.94 192 GLU A N 1
ATOM 1518 C CA . GLU A 1 192 ? -19.836 11.618 16.567 1.00 95.94 192 GLU A CA 1
ATOM 1519 C C . GLU A 1 192 ? -20.992 10.802 17.168 1.00 95.94 192 GLU A C 1
ATOM 1521 O O . GLU A 1 192 ? -21.393 11.028 18.308 1.00 95.94 192 GLU A O 1
ATOM 1526 N N . GLU A 1 193 ? -21.479 9.791 16.455 1.00 94.19 193 GLU A N 1
ATOM 1527 C CA . GLU A 1 193 ? -22.567 8.913 16.879 1.00 94.19 193 GLU A CA 1
ATOM 1528 C C . GLU A 1 193 ? -22.188 8.094 18.116 1.00 94.19 193 GLU A C 1
ATOM 1530 O O . GLU A 1 193 ? -22.940 8.061 19.093 1.00 94.19 193 GLU A O 1
ATOM 1535 N N . LEU A 1 194 ? -20.999 7.481 18.117 1.00 95.00 194 LEU A N 1
ATOM 1536 C CA . LEU A 1 194 ? -20.506 6.722 19.269 1.00 95.00 194 LEU A CA 1
ATOM 1537 C C . LEU A 1 194 ? -20.232 7.646 20.458 1.00 95.00 194 LEU A C 1
ATOM 1539 O O . LEU A 1 194 ? -20.533 7.299 21.603 1.00 95.00 194 LEU A O 1
ATOM 1543 N N . ALA A 1 195 ? -19.684 8.833 20.194 1.00 96.81 195 ALA A N 1
ATOM 1544 C CA . ALA A 1 195 ? -19.448 9.835 21.221 1.00 96.81 195 ALA A CA 1
ATOM 1545 C C . ALA A 1 195 ? -20.766 10.268 21.888 1.00 96.81 195 ALA A C 1
ATOM 1547 O O . ALA A 1 195 ? -20.857 10.253 23.115 1.00 96.81 195 ALA A O 1
ATOM 1548 N N . ASN A 1 196 ? -21.816 10.529 21.101 1.00 95.81 196 ASN A N 1
ATOM 1549 C CA . ASN A 1 196 ? -23.152 10.870 21.595 1.00 95.81 196 ASN A CA 1
ATOM 1550 C C . ASN A 1 196 ? -23.772 9.737 22.426 1.00 95.81 196 ASN A C 1
ATOM 1552 O O . ASN A 1 196 ? -24.266 9.988 23.524 1.00 95.81 196 ASN A O 1
ATOM 1556 N N . GLN A 1 197 ? -23.691 8.486 21.957 1.00 94.94 197 GLN A N 1
ATOM 1557 C CA . GLN A 1 197 ? -24.182 7.316 22.700 1.00 94.94 197 GLN A CA 1
ATOM 1558 C C . GLN A 1 197 ? -23.489 7.139 24.059 1.00 94.94 197 GLN A C 1
ATOM 1560 O O . GLN A 1 197 ? -24.100 6.668 25.017 1.00 94.94 197 GLN A O 1
ATOM 1565 N N . LYS A 1 198 ? -22.199 7.483 24.144 1.00 96.12 198 LYS A N 1
ATOM 1566 C CA . LYS A 1 198 ? -21.392 7.358 25.367 1.00 96.12 198 LYS A CA 1
ATOM 1567 C C . LYS A 1 198 ? -21.342 8.631 26.211 1.00 96.12 198 LYS A C 1
ATOM 1569 O O . LYS A 1 198 ? -20.751 8.595 27.286 1.00 96.12 198 LYS A O 1
ATOM 1574 N N . GLY A 1 199 ? -21.931 9.733 25.745 1.00 97.75 199 GLY A N 1
ATOM 1575 C CA . GLY A 1 199 ? -21.838 11.038 26.400 1.00 97.75 199 GLY A CA 1
ATOM 1576 C C . GLY A 1 199 ? -20.415 11.610 26.443 1.00 97.75 199 GLY A C 1
ATOM 1577 O O . GLY A 1 199 ? -20.079 12.308 27.395 1.00 97.75 199 GLY A O 1
ATOM 1578 N N . ILE A 1 200 ? -19.579 11.298 25.448 1.00 98.38 200 ILE A N 1
ATOM 1579 C CA . ILE A 1 200 ? -18.185 11.753 25.339 1.00 98.38 200 ILE A CA 1
ATOM 1580 C C . ILE A 1 200 ? -18.128 13.024 24.494 1.00 98.38 200 ILE A C 1
ATOM 1582 O O . ILE A 1 200 ? -18.679 13.077 23.396 1.00 98.38 200 ILE A O 1
ATOM 1586 N N . LYS A 1 201 ? -17.404 14.035 24.968 1.00 98.31 201 LYS A N 1
ATOM 1587 C CA . LYS A 1 201 ? -17.092 15.256 24.220 1.00 98.31 201 LYS A CA 1
ATOM 1588 C C . LYS A 1 201 ? -15.632 15.252 23.780 1.00 98.31 201 LYS A C 1
ATOM 1590 O O . LYS A 1 201 ? -14.771 14.610 24.380 1.00 98.31 201 LYS A O 1
ATOM 1595 N N . SER A 1 202 ? -15.333 16.000 22.720 1.00 98.19 202 SER A N 1
ATOM 1596 C CA . SER A 1 202 ? -13.944 16.184 22.299 1.00 98.19 202 SER A CA 1
ATOM 1597 C C . SER A 1 202 ? -13.146 16.869 23.413 1.00 98.19 202 SER A C 1
ATOM 1599 O O . SER A 1 202 ? -13.593 17.867 23.974 1.00 98.19 202 SER A O 1
ATOM 1601 N N . GLY A 1 203 ? -11.965 16.338 23.722 1.00 97.62 203 GLY A N 1
ATOM 1602 C CA . GLY A 1 203 ? -11.116 16.768 24.833 1.00 97.62 203 GLY A CA 1
ATOM 1603 C C . GLY A 1 203 ? -11.329 15.995 26.137 1.00 97.62 203 GLY A C 1
ATOM 1604 O O . GLY A 1 203 ? -10.478 16.089 27.022 1.00 97.62 203 GLY A O 1
ATOM 1605 N N . ASP A 1 204 ? -12.391 15.193 26.262 1.00 98.50 204 ASP A N 1
ATOM 1606 C CA . ASP A 1 204 ? -12.593 14.361 27.450 1.00 98.50 204 ASP A CA 1
ATOM 1607 C C . ASP A 1 204 ? -11.493 13.302 27.572 1.00 98.50 204 ASP A C 1
ATOM 1609 O O . ASP A 1 204 ? -11.006 12.752 26.580 1.00 98.50 204 ASP A O 1
ATOM 1613 N N . ARG A 1 205 ? -11.112 12.970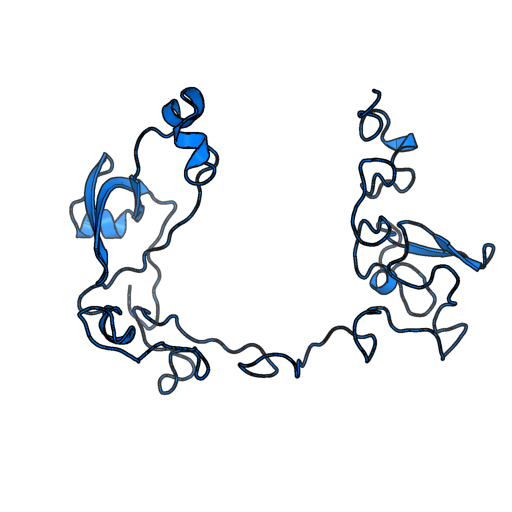 28.812 1.00 98.25 205 ARG A N 1
ATOM 1614 C CA . ARG A 1 205 ? -10.263 11.803 29.072 1.00 98.25 205 ARG A CA 1
ATOM 1615 C C . ARG A 1 205 ? -11.108 10.541 28.970 1.00 98.25 205 ARG A C 1
ATOM 1617 O O . ARG A 1 205 ? -12.039 10.349 29.747 1.00 98.25 205 ARG A O 1
ATOM 1624 N N . VAL A 1 206 ? -10.727 9.654 28.063 1.00 98.31 206 VAL A N 1
ATOM 1625 C CA . VAL A 1 206 ? -11.398 8.376 27.823 1.00 98.31 206 VAL A CA 1
ATOM 1626 C C . VAL A 1 206 ? -10.443 7.215 28.052 1.00 98.31 206 VAL A C 1
ATOM 1628 O O . VAL A 1 206 ? -9.223 7.350 27.943 1.00 98.31 206 VAL A O 1
ATOM 1631 N N . ARG A 1 207 ? -11.007 6.049 28.367 1.00 97.94 207 ARG A N 1
ATOM 1632 C CA . ARG A 1 207 ? -10.260 4.800 28.513 1.00 97.94 207 ARG A CA 1
ATOM 1633 C C . ARG A 1 207 ? -10.606 3.858 27.368 1.00 97.94 207 ARG A C 1
ATOM 1635 O O . ARG A 1 207 ? -11.734 3.379 27.291 1.00 97.94 207 ARG A O 1
ATOM 1642 N N . VAL A 1 208 ? -9.617 3.539 26.541 1.00 97.69 208 VAL A N 1
ATOM 1643 C CA . VAL A 1 208 ? -9.728 2.515 25.492 1.00 97.69 208 VAL A CA 1
ATOM 1644 C C . VAL A 1 208 ? -9.159 1.216 26.051 1.00 97.69 208 VAL A C 1
ATOM 1646 O O . VAL A 1 208 ? -8.066 1.217 26.620 1.00 97.69 208 VAL A O 1
ATOM 1649 N N . ARG A 1 209 ? -9.899 0.109 25.946 1.00 97.06 209 ARG A N 1
ATOM 1650 C CA . ARG A 1 209 ? -9.494 -1.193 26.498 1.00 97.06 209 ARG A CA 1
ATOM 1651 C C . ARG A 1 209 ? -9.716 -2.326 25.501 1.00 97.06 209 ARG A C 1
ATOM 1653 O O . ARG A 1 209 ? -10.694 -2.310 24.765 1.00 97.06 209 ARG A O 1
ATOM 1660 N N . SER A 1 210 ? -8.841 -3.321 25.555 1.00 95.88 210 SER A N 1
ATOM 1661 C CA . SER A 1 210 ? -8.998 -4.643 24.937 1.00 95.88 210 SER A CA 1
ATOM 1662 C C . SER A 1 210 ? -8.854 -5.718 26.019 1.00 95.88 210 SER A C 1
ATOM 1664 O O . SER A 1 210 ? -8.647 -5.396 27.195 1.00 95.88 210 SER A O 1
ATOM 1666 N N . LYS A 1 211 ? -8.919 -7.000 25.650 1.00 93.50 211 LYS A N 1
ATOM 1667 C CA . LYS A 1 211 ? -8.609 -8.090 26.590 1.00 93.50 211 LYS A CA 1
ATOM 1668 C C . LYS A 1 211 ? -7.160 -8.064 27.076 1.00 93.50 211 LYS A C 1
ATOM 1670 O O . LYS A 1 211 ? -6.861 -8.552 28.159 1.00 93.50 211 LYS A O 1
ATOM 1675 N N . ARG A 1 212 ? -6.270 -7.435 26.306 1.00 92.88 212 ARG A N 1
ATOM 1676 C CA . ARG A 1 212 ? -4.824 -7.395 26.564 1.00 92.88 212 ARG A CA 1
ATOM 1677 C C . ARG A 1 212 ? -4.388 -6.214 27.428 1.00 92.88 212 ARG A C 1
ATOM 1679 O O . ARG A 1 212 ? -3.270 -6.211 27.925 1.00 92.88 212 ARG A O 1
ATOM 1686 N N . GLY A 1 213 ? -5.234 -5.202 27.614 1.00 94.75 213 GLY A N 1
ATOM 1687 C CA . GLY A 1 213 ? -4.866 -4.030 28.402 1.00 94.75 213 GLY A CA 1
ATOM 1688 C C . GLY A 1 213 ? -5.727 -2.808 28.124 1.00 94.75 213 GLY A C 1
ATOM 1689 O O . GLY A 1 213 ? -6.792 -2.892 27.511 1.00 94.75 213 GLY A O 1
ATOM 1690 N N . LYS A 1 214 ? -5.261 -1.652 28.598 1.00 97.19 214 LYS A N 1
ATOM 1691 C CA . LYS A 1 214 ? -5.962 -0.372 28.466 1.00 97.19 214 LYS A CA 1
ATOM 1692 C C . LYS A 1 214 ? -4.992 0.797 28.320 1.00 97.19 214 LYS A C 1
ATOM 1694 O O . LYS A 1 214 ? -3.880 0.738 28.836 1.00 97.19 214 LYS A O 1
ATOM 1699 N N . ILE A 1 215 ? -5.472 1.872 27.705 1.00 97.44 215 ILE A N 1
ATOM 1700 C CA . ILE A 1 215 ? -4.829 3.189 27.670 1.00 97.44 215 ILE A CA 1
ATOM 1701 C C . ILE A 1 215 ? -5.834 4.268 28.080 1.00 97.44 215 ILE A C 1
ATOM 1703 O O . ILE A 1 215 ? -7.044 4.091 27.922 1.00 97.44 215 ILE A O 1
ATOM 1707 N N . GLU A 1 216 ? -5.335 5.383 28.606 1.00 98.00 216 GLU A N 1
ATOM 1708 C CA . GLU A 1 216 ? -6.136 6.567 28.922 1.00 98.00 216 GLU A CA 1
ATOM 1709 C C . GLU A 1 216 ? -5.605 7.755 28.130 1.00 98.00 216 GLU A C 1
ATOM 1711 O O . GLU A 1 216 ? -4.440 8.125 28.267 1.00 98.00 216 GLU A O 1
ATOM 1716 N N . VAL A 1 217 ? -6.451 8.323 27.278 1.00 98.12 217 VAL A N 1
ATOM 1717 C CA . VAL A 1 217 ? -6.072 9.330 26.278 1.00 98.12 217 VAL A CA 1
ATOM 1718 C C . VAL A 1 217 ? -7.184 10.366 26.125 1.00 98.12 217 VAL A C 1
ATOM 1720 O O . VAL A 1 217 ? -8.263 10.210 26.698 1.00 98.12 217 VAL A O 1
ATOM 1723 N N . LEU A 1 218 ? -6.927 11.440 25.381 1.00 98.31 218 LEU A N 1
ATOM 1724 C CA . LEU A 1 218 ? -7.959 12.426 25.052 1.00 98.31 218 LEU A CA 1
ATOM 1725 C C . LEU A 1 218 ? -8.842 11.918 23.905 1.00 98.31 218 LEU A C 1
ATOM 1727 O O . LEU A 1 218 ? -8.351 11.251 22.998 1.00 98.31 218 LEU A O 1
ATOM 1731 N N . ALA A 1 219 ? -10.132 12.238 23.924 1.00 98.44 219 ALA A N 1
ATOM 1732 C CA . ALA A 1 219 ? -11.026 11.979 22.803 1.00 98.44 219 ALA A CA 1
ATOM 1733 C C . ALA A 1 219 ? -10.938 13.101 21.761 1.00 98.44 219 ALA A C 1
ATOM 1735 O O . ALA A 1 219 ? -11.039 14.280 22.098 1.00 98.44 219 ALA A O 1
ATOM 1736 N N . LEU A 1 220 ? -10.815 12.735 20.489 1.00 98.25 220 LEU A N 1
ATOM 1737 C CA . LEU A 1 220 ? -11.056 13.612 19.351 1.00 98.25 220 LEU A CA 1
ATOM 1738 C C . LEU A 1 220 ? -12.356 13.169 18.679 1.00 98.25 220 LEU A C 1
ATOM 1740 O O . LEU A 1 220 ? -12.368 12.220 17.896 1.00 98.25 220 LEU A O 1
ATOM 1744 N N . VAL A 1 221 ? -13.461 13.840 19.003 1.00 98.06 221 VAL A N 1
ATOM 1745 C CA . VAL A 1 221 ? -14.758 13.529 18.386 1.00 98.06 221 VAL A CA 1
ATOM 1746 C C . VAL A 1 221 ? -14.800 14.158 16.998 1.00 98.06 221 VAL A C 1
ATOM 1748 O O . VAL A 1 221 ? -14.540 15.353 16.849 1.00 98.06 221 VAL A O 1
ATOM 1751 N N . THR A 1 222 ? -15.078 13.364 15.963 1.00 97.69 222 THR A N 1
ATOM 1752 C CA . THR A 1 222 ? -14.970 13.833 14.577 1.00 97.69 222 THR A CA 1
ATOM 1753 C C . THR A 1 222 ? -15.961 13.159 13.633 1.00 97.69 222 THR A C 1
ATOM 1755 O O . THR A 1 222 ? -16.271 11.984 13.778 1.00 97.69 222 THR A O 1
ATOM 1758 N N . LYS A 1 223 ? -16.390 13.901 12.605 1.00 96.56 223 LYS A N 1
ATOM 1759 C CA . LYS A 1 223 ? -17.212 13.412 11.482 1.00 96.56 223 LYS A CA 1
ATOM 1760 C C . LYS A 1 223 ? -16.403 12.732 10.372 1.00 96.56 223 LYS A C 1
ATOM 1762 O O . LYS A 1 223 ? -16.966 12.303 9.374 1.00 96.56 223 LYS A O 1
ATOM 1767 N N . ARG A 1 224 ? -15.070 12.683 10.501 1.00 96.88 224 ARG A N 1
ATOM 1768 C CA . ARG A 1 224 ? -14.200 11.949 9.560 1.00 96.88 224 ARG A CA 1
ATOM 1769 C C . ARG A 1 224 ? -14.388 10.438 9.667 1.00 96.88 224 ARG A C 1
ATOM 1771 O O . ARG A 1 224 ? -14.095 9.724 8.716 1.00 96.88 224 ARG A O 1
ATOM 1778 N N . LEU A 1 225 ? -14.850 9.980 10.828 1.00 94.31 225 LEU A N 1
ATOM 1779 C CA . LEU A 1 225 ? -15.270 8.613 11.076 1.00 94.31 225 LEU A CA 1
ATOM 1780 C C . LEU A 1 225 ? -16.796 8.582 11.057 1.00 94.31 225 LEU A C 1
ATOM 1782 O O . LEU A 1 225 ? -17.428 9.497 11.583 1.00 94.31 225 LEU A O 1
ATOM 1786 N N . GLY A 1 226 ? -17.364 7.529 10.479 1.00 87.06 226 GLY A N 1
ATOM 1787 C CA . GLY A 1 226 ? -18.804 7.305 10.453 1.00 87.06 226 GLY A CA 1
ATOM 1788 C C . GLY A 1 226 ? -19.147 5.872 10.856 1.00 87.06 226 GLY A C 1
ATOM 1789 O O . GLY A 1 226 ? -18.300 4.979 10.726 1.00 87.06 226 GLY A O 1
ATOM 1790 N N . PRO A 1 227 ? -20.369 5.635 11.354 1.00 84.56 227 PRO A N 1
ATOM 1791 C CA . PRO A 1 227 ? -20.840 4.296 11.664 1.00 84.56 227 PRO A CA 1
ATOM 1792 C C . PRO A 1 227 ? -20.927 3.467 10.380 1.00 84.56 227 PRO A C 1
ATOM 1794 O O . PRO A 1 227 ? -21.217 3.987 9.303 1.00 84.56 227 PRO A O 1
ATOM 1797 N N . SER A 1 228 ? -20.696 2.165 10.499 1.00 84.06 228 SER A N 1
ATOM 1798 C CA . SER A 1 228 ? -20.845 1.218 9.393 1.00 84.06 228 SER A CA 1
ATOM 1799 C C . SER A 1 228 ? -21.883 0.182 9.776 1.00 84.06 228 SER A C 1
ATOM 1801 O O . SER A 1 228 ? -21.838 -0.350 10.876 1.00 84.06 228 SER A O 1
ATOM 1803 N N . THR A 1 229 ? -22.820 -0.110 8.877 1.00 89.38 229 THR A N 1
ATOM 1804 C CA . THR A 1 229 ? -23.757 -1.219 9.081 1.00 89.38 229 THR A CA 1
ATOM 1805 C C . THR A 1 229 ? -23.163 -2.490 8.485 1.00 89.38 229 THR A C 1
ATOM 1807 O O . THR A 1 229 ? -23.003 -2.578 7.270 1.00 89.38 229 THR A O 1
ATOM 1810 N N . ILE A 1 230 ? -22.829 -3.460 9.332 1.00 86.50 230 ILE A N 1
ATOM 1811 C CA . ILE A 1 230 ? -22.188 -4.726 8.966 1.00 86.50 230 ILE A CA 1
ATOM 1812 C C . ILE A 1 230 ? -23.045 -5.872 9.504 1.00 86.50 230 ILE A C 1
ATOM 1814 O O . ILE A 1 230 ? -23.286 -5.949 10.706 1.00 86.50 230 ILE A O 1
ATOM 1818 N N . ASP A 1 231 ? -23.523 -6.748 8.616 1.00 85.19 231 ASP A N 1
ATOM 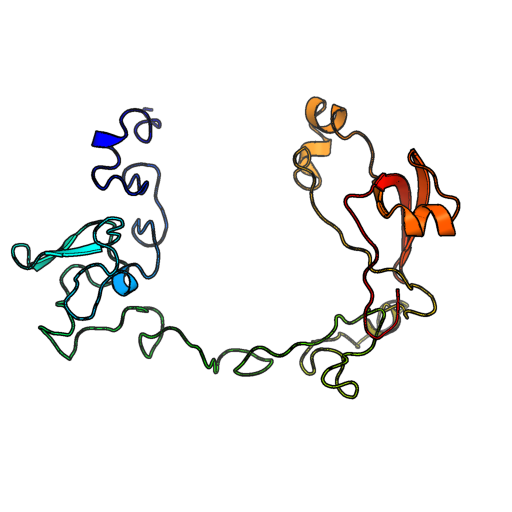1819 C CA . ASP A 1 231 ? -24.399 -7.882 8.966 1.00 85.19 231 ASP A CA 1
ATOM 1820 C C . ASP A 1 231 ? -25.604 -7.466 9.843 1.00 85.19 231 ASP A C 1
ATOM 1822 O O . ASP A 1 231 ? -25.934 -8.073 10.861 1.00 85.19 231 ASP A O 1
ATOM 1826 N N . GLY A 1 232 ? -26.219 -6.329 9.494 1.00 83.75 232 GLY A N 1
ATOM 1827 C CA . GLY A 1 232 ? -27.352 -5.757 10.228 1.00 83.75 232 GLY A CA 1
ATOM 1828 C C . GLY A 1 232 ? -27.009 -5.137 11.590 1.00 83.75 232 GLY A C 1
ATOM 1829 O O . GLY A 1 232 ? -27.920 -4.711 12.299 1.00 83.75 232 GLY A O 1
ATOM 1830 N N . LYS A 1 233 ? -25.726 -5.053 11.962 1.00 76.81 233 LYS A N 1
ATOM 1831 C CA . LYS A 1 233 ? -25.247 -4.388 13.183 1.00 76.81 233 LYS A CA 1
ATOM 1832 C C . LYS A 1 233 ? -24.598 -3.051 12.848 1.00 76.81 233 LYS A C 1
ATOM 1834 O O . LYS A 1 233 ? -23.923 -2.945 11.831 1.00 76.81 233 LYS A O 1
ATOM 1839 N N . GLN A 1 234 ? -24.816 -2.049 13.695 1.00 73.88 234 GLN A N 1
ATOM 1840 C CA . GLN A 1 234 ? -24.200 -0.722 13.591 1.00 73.88 234 GLN A CA 1
ATOM 1841 C C . GLN A 1 234 ? -22.985 -0.605 14.512 1.00 73.88 234 GLN A C 1
ATOM 1843 O O . GLN A 1 234 ? -23.043 -1.194 15.617 1.00 73.88 234 GLN A O 1
#

Foldseek 3Di:
DPLDPFPPDPCVQAVLNQSLSQVHDADPDVRASDALLQVQADLQFHGPDPNRRQWGQDPVVQFIDHGDQNAPGNFGRCVVPVPGAASQVVDPNNDDQCFDPPDPQHRHDDDADPPADLDACPVDNVHRHRPPDDFQQADDDPPNGVNSLADHCVVQVDDDDDDDDPLDDDCPSCPVVVSCVVVVFDEGEDEQVVCVVVVHDFQDWDWDDGSNGIDTGTYDYDNVDDDDQDPNRD

Solvent-accessible surface area (backbone atoms only — not comparable to full-atom values): 14649 Å² total; per-residue (Å²): 134,91,88,69,73,32,76,80,47,48,66,80,29,23,76,82,74,80,78,64,28,72,79,45,78,80,40,77,68,93,44,25,75,49,81,48,29,47,64,48,19,50,57,72,22,51,38,80,42,83,90,68,62,49,29,32,56,35,79,91,76,52,28,56,44,71,50,50,62,42,52,69,50,62,64,57,36,43,78,81,31,84,82,42,81,47,43,32,75,91,38,96,85,15,58,84,70,81,68,35,93,84,50,93,83,47,43,56,92,76,92,52,39,62,93,72,43,73,62,70,28,86,90,45,63,92,57,25,42,58,94,71,65,88,73,63,69,76,68,84,67,102,70,20,37,49,72,78,53,58,52,49,38,91,85,49,62,70,94,78,86,88,87,83,52,96,64,43,59,85,73,63,32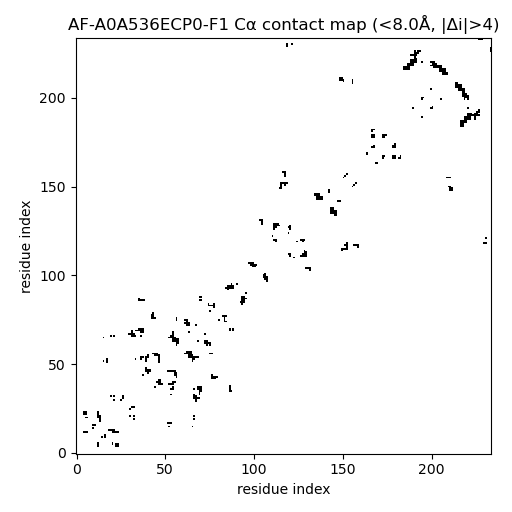,67,77,36,68,73,36,24,65,77,61,72,66,71,66,43,82,36,28,50,69,63,24,61,77,68,73,54,53,64,68,38,82,43,74,53,68,59,68,80,47,73,51,78,32,30,31,42,59,34,83,90,43,75,91,57,78,53,96,92,39,111